Protein AF-X0PTW2-F1 (afdb_monomer)

pLDDT: mean 81.56, std 19.1, range [24.81, 98.44]

Radius of gyration: 23.27 Å; Cα contacts (8 Å, |Δi|>4): 381; chains: 1; bounding box: 58×49×67 Å

Mean predicted aligned error: 11.64 Å

Organism: NCBI:txid1219028

Foldseek 3Di:
DQWDWDADPQAIAIDDDAPCRVLLRVLLVVCSVVVNDNVLSVLLNVLVSLVRVLCVVVVHDPQPDALVNLVVSLPVLAEDDDDDPPDDDDPDDDDRDHLVSSQSSLVSLQSSQVVCCVVVVYVDRRRDQADDPDDPDDPPPDPCVVPDPNDPCPTDGPGDHDPDQQDAADPLLVVLLLVLDDALLLNLLLQCCQFQLDANVFLLQFFPVQADLPQQWGWTQDPPRDIAITRGDVSSVVSLVCCVPPQQDPPAPDRTSHADRDDPRGSHTQDPVNNVVSSVVSCVVRVSVVDDSNSSSSNNLVVCVVVVPDPVVSCRSNVPPDDPPND

Solvent-accessible surface area (backbone atoms only — not comparable to full-atom values): 19246 Å² total; per-residue (Å²): 112,80,72,46,77,46,82,50,100,89,48,58,39,58,49,56,81,51,89,50,34,65,63,53,35,51,49,42,50,50,43,48,75,68,69,47,52,71,71,54,50,50,53,39,51,56,36,49,50,56,50,50,55,52,28,60,78,65,76,48,50,76,80,71,54,39,51,64,55,50,51,53,53,55,57,73,48,30,72,48,73,80,72,60,94,89,61,81,84,82,84,88,69,85,81,40,37,47,38,67,58,52,42,50,34,52,53,45,50,39,53,48,34,48,48,34,32,76,72,66,74,32,93,64,62,43,62,75,79,35,72,68,92,67,71,100,63,83,84,81,67,56,99,63,65,85,78,54,86,70,75,81,78,76,70,52,63,84,46,86,62,84,84,72,79,87,73,62,70,57,65,69,46,49,51,40,30,55,69,58,48,89,46,36,56,57,45,22,57,49,35,39,14,36,58,35,32,35,48,68,66,44,56,38,65,30,34,54,92,33,55,40,77,91,78,38,31,36,54,43,66,43,87,88,75,43,71,44,72,30,64,39,54,66,69,32,55,53,26,40,51,48,15,62,72,75,60,53,74,81,93,64,85,57,59,43,57,48,48,32,81,68,71,98,57,50,64,38,64,41,43,73,68,55,54,51,48,51,48,49,54,35,21,68,74,41,67,22,78,75,66,40,59,72,44,33,20,45,23,30,57,46,53,43,49,76,70,64,51,54,68,68,60,52,33,56,56,58,63,59,93,64,89,81,83,84,123

Secondary structure (DSSP, 8-state):
---EEEEETTEEEEESS-TTHHHHHHHHHHHHHTT--HHHHHHHHHHHHHHHHHHHHTT--TTT--HHHHHHHHHHT-B-PPPPTTPPPPP-S--PBPHHHHHHHHHHHHHHHHHHHHTTS-SS--S--------S------TTTTSS---------SSPPP----PPPPHHHHHHHHHT--SHHHHHHHHHHHHS---HHHHHH-BGGGEETTTTEEEEE-TTS-EEEEE--HHHHHHHHHHHHHTSPTT----BSSB--SSTTTTSBPPHHHHHHHHHHHHHHH--TT--HHHHHHHHHHHHHHTT--HHHHHHHHT-SSSTT--

InterPro domains:
  IPR002104 Integrase, catalytic domain [PF00589] (169-326)
  IPR002104 Integrase, catalytic domain [PS51898] (164-327)
  IPR004107 Integrase, SAM-like, N-terminal [PF02899] (25-117)
  IPR010998 Integrase/recombinase, N-terminal [G3DSA:1.10.150.130] (22-128)
  IPR011010 DNA breaking-rejoining enzyme, catalytic core [SSF56349] (23-326)
  IPR013762 Integrase-like, catalytic domain superfamily [G3DSA:1.10.443.10] (161-327)
  IPR044068 Core-binding (CB) domain [PS51900] (18-117)
  IPR050090 Bacterial tyrosine recombinase XerC/XerD complex [PTHR30349] (34-326)

Sequence (327 aa):
MAVRVHAVDDGFVVDGEWEGCAAANAFLKHLAGRAFSAATVRAYAFDVLNLARFLIDRDLGFTAVTPVTVFEWIDWQGVRRDPRPGAAPRRGRQRAAAASTINRRVAAVRALFEYLVMTGVRADNPVPSPRRGQGLRPSARGLLGHLGPGRPRTGGRLVRQPRLLPESLDADAVDGFVSSLRTHRDRAMVWAMLLGGLRSAEVRSLRLADVDFGRRRLRVLGKGSKERVVPVDAVFFTELSAYLRLERPPGLVTPECFVVLRGPTVGAPVTEAGLRSLFRRHRELSGAGRVRPHRLRHTYGTELASAGIDLMVLRELMGHVSPETTA

Structure (mmCIF, N/CA/C/O backbone):
data_AF-X0PTW2-F1
#
_entry.id   AF-X0PTW2-F1
#
loop_
_atom_site.group_PDB
_atom_site.id
_atom_site.type_symbol
_atom_site.label_atom_id
_atom_site.label_alt_id
_atom_site.label_comp_id
_atom_site.label_asym_id
_atom_site.label_entity_id
_atom_site.label_seq_id
_atom_site.pdbx_PDB_ins_code
_atom_site.Cartn_x
_atom_site.Cartn_y
_atom_site.Cartn_z
_atom_site.occupancy
_atom_site.B_iso_or_equiv
_atom_site.auth_seq_id
_atom_site.auth_comp_id
_atom_site.auth_asym_id
_atom_site.auth_atom_id
_atom_site.pdbx_PDB_model_num
ATOM 1 N N . MET A 1 1 ? 31.551 -3.161 -10.052 1.00 52.03 1 MET A N 1
ATOM 2 C CA . MET A 1 1 ? 30.621 -2.901 -8.915 1.00 52.03 1 MET A CA 1
ATOM 3 C C . MET A 1 1 ? 29.205 -3.373 -9.247 1.00 52.03 1 MET A C 1
ATOM 5 O O . MET A 1 1 ? 28.772 -3.213 -10.375 1.00 52.03 1 MET A O 1
ATOM 9 N N . ALA A 1 2 ? 28.453 -3.955 -8.301 1.00 78.25 2 ALA A N 1
ATOM 10 C CA . ALA A 1 2 ? 27.089 -4.429 -8.586 1.00 78.25 2 ALA A CA 1
ATOM 11 C C . ALA A 1 2 ? 26.074 -3.273 -8.617 1.00 78.25 2 ALA A C 1
ATOM 13 O O . ALA A 1 2 ? 25.958 -2.554 -7.627 1.00 78.25 2 ALA A O 1
ATOM 14 N N . VAL A 1 3 ? 25.291 -3.161 -9.697 1.00 87.00 3 VAL A N 1
ATOM 15 C CA . VAL A 1 3 ? 24.241 -2.138 -9.844 1.00 87.00 3 VAL A CA 1
ATOM 16 C C . VAL A 1 3 ? 23.141 -2.290 -8.781 1.00 87.00 3 VAL A C 1
ATOM 18 O O . VAL A 1 3 ? 22.684 -3.406 -8.461 1.00 87.00 3 VAL A O 1
ATOM 21 N N . ARG A 1 4 ? 22.720 -1.160 -8.200 1.00 92.81 4 ARG A N 1
ATOM 22 C CA . ARG A 1 4 ? 21.786 -1.049 -7.066 1.00 92.81 4 ARG A CA 1
ATOM 23 C C . ARG A 1 4 ? 20.832 0.133 -7.237 1.00 92.81 4 ARG A C 1
ATOM 25 O O . ARG A 1 4 ? 21.015 0.975 -8.100 1.00 92.81 4 ARG A O 1
ATOM 32 N N . VAL A 1 5 ? 19.777 0.157 -6.423 1.00 93.62 5 VAL A N 1
ATOM 33 C CA . VAL A 1 5 ? 18.830 1.278 -6.345 1.00 93.62 5 VAL A CA 1
ATOM 34 C C . VAL A 1 5 ? 18.967 1.939 -4.985 1.00 93.62 5 VAL A C 1
ATOM 36 O O . VAL A 1 5 ? 18.910 1.246 -3.965 1.00 93.62 5 VAL A O 1
ATOM 39 N N . HIS A 1 6 ? 19.083 3.262 -4.982 1.00 91.38 6 HIS A N 1
ATOM 40 C CA . HIS A 1 6 ? 19.175 4.094 -3.786 1.00 91.38 6 HIS A CA 1
ATOM 41 C C . HIS A 1 6 ? 18.024 5.102 -3.764 1.00 91.38 6 HIS A C 1
ATOM 43 O O . HIS A 1 6 ? 17.547 5.541 -4.812 1.00 91.38 6 HIS A O 1
ATOM 49 N N . ALA A 1 7 ? 17.541 5.420 -2.564 1.00 89.38 7 ALA A N 1
ATOM 50 C CA . ALA A 1 7 ? 16.614 6.527 -2.370 1.00 89.38 7 ALA A CA 1
ATOM 51 C C . ALA A 1 7 ? 17.417 7.831 -2.285 1.00 89.38 7 ALA A C 1
ATOM 53 O O . ALA A 1 7 ? 18.468 7.853 -1.648 1.00 89.38 7 ALA A O 1
ATOM 54 N N . VAL A 1 8 ? 16.910 8.880 -2.920 1.00 88.25 8 VAL A N 1
ATOM 55 C CA . VAL A 1 8 ? 17.428 10.255 -2.868 1.00 88.25 8 VAL A CA 1
ATOM 56 C C . VAL A 1 8 ? 16.270 11.192 -2.530 1.00 88.25 8 VAL A C 1
ATOM 58 O O . VAL A 1 8 ? 15.113 10.777 -2.640 1.00 88.25 8 VAL A O 1
ATOM 61 N N . ASP A 1 9 ? 16.562 12.431 -2.138 1.00 75.12 9 ASP A N 1
ATOM 62 C CA . ASP A 1 9 ? 15.551 13.383 -1.646 1.00 75.12 9 ASP A CA 1
ATOM 63 C C . ASP A 1 9 ? 14.357 13.537 -2.609 1.00 75.12 9 ASP A C 1
ATOM 65 O O . ASP A 1 9 ? 13.204 13.499 -2.179 1.00 75.12 9 ASP A O 1
ATOM 69 N N . ASP A 1 10 ? 14.623 13.541 -3.922 1.00 71.75 10 ASP A N 1
ATOM 70 C CA . ASP A 1 10 ? 13.611 13.693 -4.979 1.00 71.75 10 ASP A CA 1
ATOM 71 C C . ASP A 1 10 ? 13.213 12.379 -5.689 1.00 71.75 10 ASP A C 1
ATOM 73 O O . ASP A 1 10 ? 12.620 12.396 -6.773 1.00 71.75 10 ASP A O 1
ATOM 77 N N . GLY A 1 11 ? 13.514 11.208 -5.111 1.00 86.00 11 GLY A N 1
ATOM 78 C CA . GLY A 1 11 ? 13.031 9.928 -5.640 1.00 86.00 11 GLY A CA 1
ATOM 79 C C . GLY A 1 11 ? 14.000 8.756 -5.517 1.00 86.00 11 GLY A C 1
ATOM 80 O O . GLY A 1 11 ? 14.431 8.383 -4.429 1.00 86.00 11 GLY A O 1
ATOM 81 N N . PHE A 1 12 ? 14.256 8.084 -6.640 1.00 91.12 12 PHE A N 1
ATOM 82 C CA . PHE A 1 12 ? 15.074 6.872 -6.694 1.00 91.12 12 PHE A CA 1
ATOM 83 C C . PHE A 1 12 ? 16.044 6.940 -7.863 1.00 91.12 12 PHE A C 1
ATOM 85 O O . PHE A 1 12 ? 15.656 7.342 -8.959 1.00 91.12 12 PHE A O 1
ATOM 92 N N . VAL A 1 13 ? 17.269 6.479 -7.630 1.00 93.12 13 VAL A N 1
ATOM 93 C CA . VAL A 1 13 ? 18.321 6.380 -8.646 1.00 93.12 13 VAL A CA 1
ATOM 94 C C . VAL A 1 13 ? 18.848 4.954 -8.732 1.00 93.12 13 VAL A C 1
ATOM 96 O O . VAL A 1 13 ? 18.911 4.240 -7.729 1.00 93.12 13 VAL A O 1
ATOM 99 N N . VAL A 1 14 ? 19.196 4.537 -9.945 1.00 93.12 14 VAL A N 1
ATOM 100 C CA . VAL A 1 14 ? 19.961 3.328 -10.244 1.00 93.12 14 VAL A CA 1
ATOM 101 C C . VAL A 1 14 ? 21.434 3.730 -10.310 1.00 93.12 14 VAL A C 1
ATOM 103 O O . VAL A 1 14 ? 21.793 4.599 -11.100 1.00 93.12 14 VAL A O 1
ATOM 106 N N . ASP A 1 15 ? 22.265 3.117 -9.473 1.00 92.19 15 ASP A N 1
ATOM 107 C CA . ASP A 1 15 ? 23.692 3.418 -9.336 1.00 92.19 15 ASP A CA 1
ATOM 108 C C . ASP A 1 15 ? 24.551 2.171 -9.598 1.00 92.19 15 ASP A C 1
ATOM 110 O O . ASP A 1 15 ? 24.135 1.049 -9.286 1.00 92.19 15 ASP A O 1
ATOM 114 N N . GLY A 1 16 ? 25.742 2.369 -10.164 1.00 86.88 16 GLY A N 1
ATOM 115 C CA . GLY A 1 16 ? 26.720 1.335 -10.508 1.00 86.88 16 GLY A CA 1
ATOM 116 C C . GLY A 1 16 ? 27.267 1.434 -11.939 1.00 86.88 16 GLY A C 1
ATOM 117 O O . GLY A 1 16 ? 26.806 2.231 -12.753 1.00 86.88 16 GLY A O 1
ATOM 118 N N . GLU A 1 17 ? 28.261 0.597 -12.244 1.00 85.38 17 GLU A N 1
ATOM 119 C CA . GLU A 1 17 ? 28.927 0.541 -13.553 1.00 85.38 17 GLU A CA 1
ATOM 120 C C . GLU A 1 17 ? 28.025 -0.137 -14.590 1.00 85.38 17 GLU A C 1
ATOM 122 O O . GLU A 1 17 ? 27.960 -1.363 -14.680 1.00 85.38 17 GLU A O 1
ATOM 127 N N . TRP A 1 18 ? 27.287 0.675 -15.343 1.00 87.19 18 TRP A N 1
ATOM 128 C CA . TRP A 1 18 ? 26.468 0.234 -16.465 1.00 87.19 18 TRP A CA 1
ATOM 129 C C . TRP A 1 18 ? 26.188 1.404 -17.410 1.00 87.19 18 TRP A C 1
ATOM 131 O O . TRP A 1 18 ? 25.743 2.465 -16.973 1.00 87.19 18 TRP A O 1
ATOM 141 N N . GLU A 1 19 ? 26.397 1.195 -18.711 1.00 87.94 19 GLU A N 1
ATOM 142 C CA . GLU A 1 19 ? 26.186 2.200 -19.767 1.00 87.94 19 GLU A CA 1
ATOM 143 C C . GLU A 1 19 ? 24.785 2.843 -19.697 1.00 87.94 19 GLU A C 1
ATOM 145 O O . GLU A 1 19 ? 24.619 4.050 -19.869 1.00 87.94 19 GLU A O 1
ATOM 150 N N . GLY A 1 20 ? 23.761 2.050 -19.361 1.00 89.81 20 GLY A N 1
ATOM 151 C CA . GLY A 1 20 ? 22.371 2.502 -19.285 1.00 89.81 20 GLY A CA 1
ATOM 152 C C . GLY A 1 20 ? 22.015 3.362 -18.065 1.00 89.81 20 GLY A C 1
ATOM 153 O O . GLY A 1 20 ? 20.888 3.861 -18.001 1.00 89.81 20 GLY A O 1
ATOM 154 N N . CYS A 1 21 ? 22.920 3.566 -17.099 1.00 92.88 21 CYS A N 1
ATOM 155 C CA . CYS A 1 21 ? 22.611 4.257 -15.839 1.00 92.88 21 CYS A CA 1
ATOM 156 C C . CYS A 1 21 ? 22.065 5.679 -16.047 1.00 92.88 21 CYS A C 1
ATOM 158 O O . CYS A 1 21 ? 21.034 6.035 -15.471 1.00 92.88 21 CYS A O 1
ATOM 160 N N . ALA A 1 22 ? 22.704 6.484 -16.901 1.00 93.62 22 ALA A N 1
ATOM 161 C CA . ALA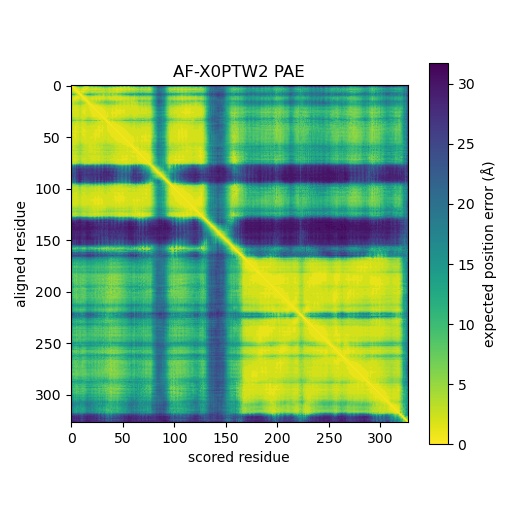 A 1 22 ? 22.280 7.865 -17.147 1.00 93.62 22 ALA A CA 1
ATOM 162 C C . ALA A 1 22 ? 20.860 7.932 -17.739 1.00 93.62 22 ALA A C 1
ATOM 164 O O . ALA A 1 22 ? 20.002 8.669 -17.246 1.00 93.62 22 ALA A O 1
ATOM 165 N N . ALA A 1 23 ? 20.580 7.103 -18.747 1.00 94.25 23 ALA A N 1
ATOM 166 C CA . ALA A 1 23 ? 19.278 7.053 -19.405 1.00 94.25 23 ALA A CA 1
ATOM 167 C C . ALA A 1 23 ? 18.175 6.501 -18.478 1.00 94.25 23 ALA A C 1
ATOM 169 O O . ALA A 1 23 ? 17.060 7.029 -18.454 1.00 94.25 23 ALA A O 1
ATOM 170 N N . ALA A 1 24 ? 18.494 5.495 -17.656 1.00 94.56 24 ALA A N 1
ATOM 171 C CA . ALA A 1 24 ? 17.591 4.969 -16.635 1.00 94.56 24 ALA A CA 1
ATOM 172 C C . ALA A 1 24 ? 17.215 6.036 -15.592 1.00 94.56 24 ALA A C 1
ATOM 174 O O . ALA A 1 24 ? 16.037 6.195 -15.267 1.00 94.56 24 ALA A O 1
ATOM 175 N N . ASN A 1 25 ? 18.188 6.803 -15.097 1.00 95.50 25 ASN A N 1
ATOM 176 C CA . ASN A 1 25 ? 17.937 7.861 -14.116 1.00 95.50 25 ASN A CA 1
ATOM 177 C C . ASN A 1 25 ? 17.175 9.048 -14.719 1.00 95.50 25 ASN A C 1
ATOM 179 O O . ASN A 1 25 ? 16.278 9.590 -14.070 1.00 95.50 25 ASN A O 1
ATOM 183 N N . ALA A 1 26 ? 17.445 9.403 -15.979 1.00 94.75 26 ALA A N 1
ATOM 184 C CA . ALA A 1 26 ? 16.667 10.410 -16.698 1.00 94.75 26 ALA A CA 1
ATOM 185 C C . ALA A 1 26 ? 15.189 9.994 -16.836 1.00 94.75 26 ALA A C 1
ATOM 187 O O . ALA A 1 26 ? 14.293 10.801 -16.587 1.00 94.75 26 ALA A O 1
ATOM 188 N N . PHE A 1 27 ? 14.924 8.716 -17.128 1.00 94.56 27 PHE A N 1
ATOM 189 C CA . PHE A 1 27 ? 13.569 8.163 -17.145 1.00 94.56 27 PHE A CA 1
ATOM 190 C C . PHE A 1 27 ? 12.879 8.237 -15.773 1.00 94.56 27 PHE A C 1
ATOM 192 O O . PHE A 1 27 ? 11.724 8.656 -15.683 1.00 94.56 27 PHE A O 1
ATOM 199 N N . LEU A 1 28 ? 13.567 7.876 -14.685 1.00 93.44 28 LEU A N 1
ATOM 200 C CA . LEU A 1 28 ? 12.992 7.957 -13.335 1.00 93.44 28 LEU A CA 1
ATOM 201 C C . LEU A 1 28 ? 12.665 9.405 -12.938 1.00 93.44 28 LEU A C 1
ATOM 203 O O . LEU A 1 28 ? 11.585 9.659 -12.397 1.00 93.44 28 LEU A O 1
ATOM 207 N N . LYS A 1 29 ? 13.537 10.359 -13.288 1.00 92.56 29 LYS A N 1
ATOM 208 C CA . LYS A 1 29 ? 13.286 11.796 -13.111 1.00 92.56 29 LYS A CA 1
ATOM 209 C C . LYS A 1 29 ? 12.097 12.272 -13.950 1.00 92.56 29 LYS A C 1
ATOM 211 O O . LYS A 1 29 ? 11.259 13.021 -13.451 1.00 92.56 29 LYS A O 1
ATOM 216 N N . HIS A 1 30 ? 11.968 11.794 -15.190 1.00 90.12 30 HIS A N 1
ATOM 217 C CA . HIS A 1 30 ? 10.815 12.083 -16.046 1.00 90.12 30 HIS A CA 1
ATOM 218 C C . HIS A 1 30 ? 9.494 11.606 -15.421 1.00 90.12 30 HIS A C 1
ATOM 220 O O . HIS A 1 30 ? 8.513 12.348 -15.417 1.00 90.12 30 HIS A O 1
ATOM 226 N N . LEU A 1 31 ? 9.457 10.400 -14.840 1.00 86.88 31 LEU A N 1
ATOM 227 C CA . LEU A 1 31 ? 8.263 9.902 -14.143 1.00 86.88 31 LEU A CA 1
ATOM 228 C C . LEU A 1 31 ? 7.889 10.776 -12.942 1.00 86.88 31 LEU A C 1
ATOM 230 O O . LEU A 1 31 ? 6.712 11.098 -12.770 1.00 86.88 31 LEU A O 1
ATOM 234 N N . ALA A 1 32 ? 8.874 11.171 -12.132 1.00 82.94 32 ALA A N 1
ATOM 235 C CA . ALA A 1 32 ? 8.651 12.068 -11.002 1.00 82.94 32 ALA A CA 1
ATOM 236 C C . ALA A 1 32 ? 8.097 13.429 -11.467 1.00 82.94 32 ALA A C 1
ATOM 238 O O . ALA A 1 32 ? 7.078 13.883 -10.949 1.00 82.94 32 ALA A O 1
ATOM 239 N N . GLY A 1 33 ? 8.678 14.018 -12.521 1.00 80.25 33 GLY A N 1
ATOM 240 C CA . GLY A 1 33 ? 8.206 15.273 -13.120 1.00 80.25 33 GLY A CA 1
ATOM 241 C C . GLY A 1 33 ? 6.791 15.198 -13.711 1.00 80.25 33 GLY A C 1
ATOM 242 O O . GLY A 1 33 ? 6.087 16.202 -13.759 1.00 80.25 33 GLY A O 1
ATOM 243 N N . ARG A 1 34 ? 6.322 14.004 -14.099 1.00 82.00 34 ARG A N 1
ATOM 244 C CA . ARG A 1 34 ? 4.935 13.761 -14.542 1.00 82.00 34 ARG A CA 1
ATOM 245 C C . ARG A 1 34 ? 3.958 13.468 -13.399 1.00 82.00 34 ARG A C 1
ATOM 247 O O . ARG A 1 34 ? 2.863 12.967 -13.654 1.00 82.00 34 ARG A O 1
ATOM 254 N N . ALA A 1 35 ? 4.348 13.751 -12.157 1.00 76.62 35 ALA A N 1
ATOM 255 C CA . ALA A 1 35 ? 3.539 13.547 -10.957 1.00 76.62 35 ALA A CA 1
ATOM 256 C C . ALA A 1 35 ? 3.078 12.089 -10.750 1.00 76.62 35 ALA A C 1
ATOM 258 O O . ALA A 1 35 ? 2.029 11.826 -10.152 1.00 76.62 35 ALA A O 1
ATOM 259 N N . PHE A 1 36 ? 3.861 11.107 -11.217 1.00 76.38 36 PHE A N 1
ATOM 260 C CA . PHE A 1 36 ? 3.655 9.724 -10.791 1.00 76.38 36 PHE A CA 1
ATOM 261 C C . PHE A 1 36 ? 3.915 9.607 -9.287 1.00 76.38 36 PHE A C 1
ATOM 263 O O . PHE A 1 36 ? 4.810 10.244 -8.737 1.00 76.38 36 PHE A O 1
ATOM 270 N N . SER A 1 37 ? 3.154 8.748 -8.603 1.00 79.56 37 SER A N 1
ATOM 271 C CA . SER A 1 37 ? 3.353 8.563 -7.165 1.00 79.56 37 SER A CA 1
ATOM 272 C C . SER A 1 37 ? 4.748 8.008 -6.861 1.00 79.56 37 SER A C 1
ATOM 274 O O .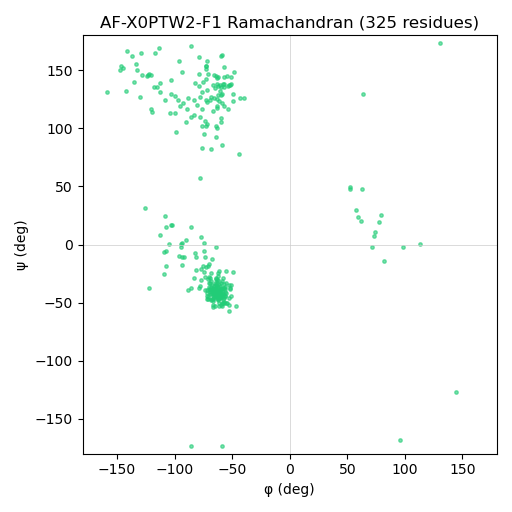 SER A 1 37 ? 5.231 7.119 -7.568 1.00 79.56 37 SER A O 1
ATOM 276 N N . ALA A 1 38 ? 5.354 8.441 -5.751 1.00 84.56 38 ALA A N 1
ATOM 277 C CA . ALA A 1 38 ? 6.666 7.960 -5.301 1.00 84.56 38 ALA A CA 1
ATOM 278 C C . ALA A 1 38 ? 6.744 6.422 -5.210 1.00 84.56 38 ALA A C 1
ATOM 280 O O . ALA A 1 38 ? 7.760 5.814 -5.540 1.00 84.56 38 ALA A O 1
ATOM 281 N N . ALA A 1 39 ? 5.641 5.761 -4.839 1.00 79.69 39 ALA A N 1
ATOM 282 C CA . ALA A 1 39 ? 5.548 4.302 -4.829 1.00 79.69 39 ALA A CA 1
ATOM 283 C C . ALA A 1 39 ? 5.643 3.677 -6.236 1.00 79.69 39 ALA A C 1
ATOM 285 O O . ALA A 1 39 ? 6.215 2.596 -6.388 1.00 79.69 39 ALA A O 1
ATOM 286 N N . THR A 1 40 ? 5.097 4.343 -7.257 1.00 82.31 40 THR A N 1
ATOM 287 C CA . THR A 1 40 ? 5.196 3.903 -8.656 1.00 82.31 40 THR A CA 1
ATOM 288 C C . THR A 1 40 ? 6.613 4.096 -9.181 1.00 82.31 40 THR A C 1
ATOM 290 O O . THR A 1 40 ? 7.177 3.148 -9.721 1.00 82.31 40 THR A O 1
ATOM 293 N N . VAL A 1 41 ? 7.219 5.266 -8.937 1.00 87.69 41 VAL A N 1
ATOM 294 C CA . VAL A 1 41 ? 8.617 5.555 -9.309 1.00 87.69 41 VAL A CA 1
ATOM 295 C C . VAL A 1 41 ? 9.562 4.538 -8.670 1.00 87.69 41 VAL A C 1
ATOM 297 O O . VAL A 1 41 ? 10.374 3.928 -9.361 1.00 87.69 41 VAL A O 1
ATOM 300 N N . ARG A 1 42 ? 9.379 4.245 -7.375 1.00 90.69 42 ARG A N 1
ATOM 301 C CA . ARG A 1 42 ? 10.120 3.189 -6.675 1.00 90.69 42 ARG A CA 1
ATOM 302 C C . ARG A 1 42 ? 9.987 1.837 -7.368 1.00 90.69 42 ARG A C 1
ATOM 304 O O . ARG A 1 42 ? 10.983 1.155 -7.583 1.00 90.69 42 ARG A O 1
ATOM 311 N N . ALA A 1 43 ? 8.759 1.412 -7.673 1.00 87.50 43 ALA A N 1
ATOM 312 C CA . ALA A 1 43 ? 8.526 0.122 -8.314 1.00 87.50 43 ALA A CA 1
ATOM 313 C C . ALA A 1 43 ? 9.231 0.039 -9.676 1.00 87.50 43 ALA A C 1
ATOM 315 O O . ALA A 1 43 ? 9.872 -0.971 -9.959 1.00 87.50 43 ALA A O 1
ATOM 316 N N . TYR A 1 44 ? 9.169 1.116 -10.462 1.00 92.38 44 TYR A N 1
ATOM 317 C CA . TYR A 1 44 ? 9.831 1.208 -11.760 1.00 92.38 44 TYR A CA 1
ATOM 318 C C . TYR A 1 44 ? 11.353 1.177 -11.613 1.00 92.38 44 TYR A C 1
ATOM 320 O O . TYR A 1 44 ? 11.990 0.426 -12.339 1.00 92.38 44 TYR A O 1
ATOM 328 N N . ALA A 1 45 ? 11.940 1.868 -10.631 1.00 94.00 45 ALA A N 1
ATOM 329 C CA . ALA A 1 45 ? 13.382 1.817 -10.372 1.00 94.00 45 ALA A CA 1
ATOM 330 C C . ALA A 1 45 ? 13.881 0.381 -10.126 1.00 94.00 45 ALA A C 1
ATOM 332 O O . ALA A 1 45 ? 14.872 -0.050 -10.712 1.00 94.00 45 ALA A O 1
ATOM 333 N N . PHE A 1 46 ? 13.159 -0.408 -9.321 1.00 94.25 46 PHE A N 1
ATOM 334 C CA . PHE A 1 46 ? 13.503 -1.818 -9.090 1.00 94.25 46 PHE A CA 1
ATOM 335 C C . PHE A 1 46 ? 13.236 -2.725 -10.302 1.00 94.25 46 PHE A C 1
ATOM 337 O O . PHE A 1 46 ? 13.919 -3.740 -10.463 1.00 94.25 46 PHE A O 1
ATOM 344 N N . ASP A 1 47 ? 12.253 -2.396 -11.138 1.00 93.94 47 ASP A N 1
ATOM 345 C CA . ASP A 1 47 ? 11.974 -3.137 -12.369 1.00 93.94 47 ASP A CA 1
ATOM 346 C C . ASP A 1 47 ? 13.044 -2.848 -13.441 1.00 93.94 47 ASP A C 1
ATOM 348 O O . ASP A 1 47 ? 13.530 -3.783 -14.077 1.00 93.94 47 ASP A O 1
ATOM 352 N N . VAL A 1 48 ? 13.502 -1.596 -13.553 1.00 94.56 48 VAL A N 1
ATOM 353 C CA . VAL A 1 48 ? 14.641 -1.190 -14.393 1.00 94.56 48 VAL A CA 1
ATOM 354 C C . VAL A 1 48 ? 15.938 -1.819 -13.894 1.00 94.56 48 VAL A C 1
ATOM 356 O O . VAL A 1 48 ? 16.677 -2.376 -14.695 1.00 94.56 48 VAL A O 1
ATOM 359 N N . LEU A 1 49 ? 16.182 -1.845 -12.581 1.00 94.44 49 LEU A N 1
ATOM 360 C CA . LEU A 1 49 ? 17.325 -2.555 -11.998 1.00 94.44 49 LEU A CA 1
ATOM 361 C C . LEU A 1 49 ? 17.338 -4.047 -12.372 1.00 94.44 49 LEU A C 1
ATOM 363 O O . LEU A 1 49 ? 18.401 -4.632 -12.580 1.00 94.44 49 LEU A O 1
ATOM 367 N N . ASN A 1 50 ? 16.167 -4.689 -12.430 1.00 94.00 50 ASN A N 1
ATOM 368 C CA . ASN A 1 50 ? 16.080 -6.093 -12.825 1.00 94.00 50 ASN A CA 1
ATOM 369 C C . ASN A 1 50 ? 16.479 -6.306 -14.290 1.00 94.00 50 ASN A C 1
ATOM 371 O O . ASN A 1 50 ? 17.153 -7.292 -14.573 1.00 94.00 50 ASN A O 1
ATOM 375 N N . LEU A 1 51 ? 16.092 -5.393 -15.185 1.00 94.38 51 LEU A N 1
ATOM 376 C CA . LEU A 1 51 ? 16.552 -5.395 -16.573 1.00 94.38 51 LEU A CA 1
ATOM 377 C C . LEU A 1 51 ? 18.053 -5.093 -16.663 1.00 94.38 51 LEU A C 1
ATOM 379 O O . LEU A 1 51 ? 18.767 -5.827 -17.331 1.00 94.38 51 LEU A O 1
ATOM 383 N N . ALA A 1 52 ? 18.538 -4.068 -15.957 1.00 93.50 52 ALA A N 1
ATOM 384 C CA . ALA A 1 52 ? 19.944 -3.666 -15.951 1.00 93.50 52 ALA A CA 1
ATOM 385 C C . ALA A 1 52 ? 20.865 -4.845 -15.623 1.00 93.50 52 ALA A C 1
ATOM 387 O O . ALA A 1 52 ? 21.819 -5.110 -16.340 1.00 93.50 52 ALA A O 1
ATOM 388 N N . ARG A 1 53 ? 20.526 -5.622 -14.588 1.00 91.50 53 ARG A N 1
ATOM 389 C CA . ARG A 1 53 ? 21.289 -6.820 -14.202 1.00 91.50 53 ARG A CA 1
ATOM 390 C C . ARG A 1 53 ? 21.343 -7.880 -15.294 1.00 91.50 53 ARG A C 1
ATOM 392 O O . ARG A 1 53 ? 22.382 -8.500 -15.457 1.00 91.50 53 ARG A O 1
ATOM 399 N N . PHE A 1 54 ? 20.244 -8.085 -16.014 1.00 91.69 54 PHE A N 1
ATOM 400 C CA . PHE A 1 54 ? 20.224 -9.003 -17.148 1.00 91.69 54 PHE A CA 1
ATOM 401 C C . PHE A 1 54 ? 21.076 -8.479 -18.307 1.00 91.69 54 PHE A C 1
ATOM 403 O O . PHE A 1 54 ? 21.820 -9.242 -18.904 1.00 91.69 54 PHE A O 1
ATOM 410 N N . LEU A 1 55 ? 20.999 -7.184 -18.610 1.00 92.69 55 LEU A N 1
ATOM 411 C CA . LEU A 1 55 ? 21.777 -6.591 -19.694 1.00 92.69 55 LEU A CA 1
ATOM 412 C C . LEU A 1 55 ? 23.282 -6.600 -19.398 1.00 92.69 55 LEU A C 1
ATOM 414 O O . LEU A 1 55 ? 24.058 -6.914 -20.287 1.00 92.69 55 LEU A O 1
ATOM 418 N N . ILE A 1 56 ? 23.685 -6.361 -18.148 1.00 90.00 56 ILE A N 1
ATOM 419 C CA . ILE A 1 56 ? 25.084 -6.474 -17.704 1.00 90.00 56 ILE A CA 1
ATOM 420 C C . ILE A 1 56 ? 25.588 -7.917 -17.821 1.00 90.00 56 ILE A C 1
ATOM 422 O O . ILE A 1 56 ? 26.687 -8.137 -18.309 1.00 90.00 56 ILE A O 1
ATOM 426 N N . ASP A 1 57 ? 24.778 -8.904 -17.423 1.00 86.88 57 ASP A N 1
ATOM 427 C CA . ASP A 1 57 ? 25.101 -10.337 -17.559 1.00 86.88 57 ASP A CA 1
ATOM 428 C C . ASP A 1 57 ? 25.295 -10.764 -19.027 1.00 86.88 57 ASP A C 1
ATOM 430 O O . ASP A 1 57 ? 25.960 -11.757 -19.312 1.00 86.88 57 ASP A O 1
ATOM 434 N N . ARG A 1 58 ? 24.717 -10.008 -19.968 1.00 87.88 58 ARG A N 1
ATOM 435 C CA . ARG A 1 58 ? 24.808 -10.243 -21.416 1.00 87.88 58 ARG A CA 1
ATOM 436 C C . ARG A 1 58 ? 25.746 -9.287 -22.148 1.00 87.88 58 ARG A C 1
ATOM 438 O O . ARG A 1 58 ? 25.857 -9.420 -23.361 1.00 87.88 58 ARG A O 1
ATOM 445 N N . ASP A 1 59 ? 26.386 -8.363 -21.433 1.00 89.25 59 ASP A N 1
ATOM 446 C CA . ASP A 1 59 ? 27.208 -7.286 -21.995 1.00 89.25 59 ASP A CA 1
ATOM 447 C C . ASP A 1 59 ? 26.474 -6.460 -23.075 1.00 89.25 59 ASP A C 1
ATOM 449 O O . ASP A 1 59 ? 26.951 -6.247 -24.186 1.00 89.25 59 ASP A O 1
ATOM 453 N N . LEU A 1 60 ? 25.239 -6.042 -22.767 1.00 91.56 60 LEU A N 1
ATOM 454 C CA . LEU A 1 60 ? 24.368 -5.303 -23.685 1.00 91.56 60 LEU A CA 1
ATOM 455 C C . LEU A 1 60 ? 24.020 -3.898 -23.171 1.00 91.56 60 LEU A C 1
ATOM 457 O O . LEU A 1 60 ? 23.594 -3.707 -22.028 1.00 91.56 60 LEU A O 1
ATOM 461 N N . GLY A 1 61 ? 24.088 -2.919 -24.072 1.00 91.75 61 GLY A N 1
ATOM 462 C CA . GLY A 1 61 ? 23.509 -1.584 -23.901 1.00 91.75 61 GLY A CA 1
ATOM 463 C C . GLY A 1 61 ? 22.032 -1.520 -24.318 1.00 91.75 61 GLY A C 1
ATOM 464 O O . GLY A 1 61 ? 21.486 -2.442 -24.929 1.00 91.75 61 GLY A O 1
ATOM 465 N N . PHE A 1 62 ? 21.354 -0.403 -24.032 1.00 93.81 62 PHE A N 1
ATOM 466 C CA . PHE A 1 62 ? 19.942 -0.225 -24.415 1.00 93.81 62 PHE A CA 1
ATOM 467 C C . PHE A 1 62 ? 19.706 -0.206 -25.929 1.00 93.81 62 PHE A C 1
ATOM 469 O O . PHE A 1 62 ? 18.623 -0.584 -26.379 1.00 93.81 62 PHE A O 1
ATOM 476 N N . THR A 1 63 ? 20.684 0.230 -26.717 1.00 90.88 63 THR A N 1
ATOM 477 C CA . THR A 1 63 ? 20.615 0.282 -28.186 1.00 90.88 63 THR A CA 1
ATOM 478 C C . THR A 1 63 ? 20.629 -1.116 -28.806 1.00 90.88 63 THR A C 1
ATOM 480 O O . THR A 1 63 ? 19.926 -1.353 -29.784 1.00 90.88 63 THR A O 1
ATOM 483 N N . ALA A 1 64 ? 21.329 -2.067 -28.182 1.00 92.00 64 ALA A N 1
ATOM 484 C CA . ALA A 1 64 ? 21.450 -3.447 -28.649 1.00 92.00 64 ALA A CA 1
ATOM 485 C C . ALA A 1 64 ? 20.250 -4.343 -28.282 1.00 92.00 64 ALA A C 1
ATOM 487 O O . ALA A 1 64 ? 20.133 -5.462 -28.780 1.00 92.00 64 ALA A O 1
ATOM 488 N N . VAL A 1 65 ? 19.334 -3.882 -27.421 1.00 94.50 65 VAL A N 1
ATOM 489 C CA . VAL A 1 65 ? 18.176 -4.692 -27.007 1.00 94.50 65 VAL A CA 1
ATOM 490 C C . VAL A 1 65 ? 17.250 -4.948 -28.193 1.00 94.50 65 VAL A C 1
ATOM 492 O O . VAL A 1 65 ? 16.775 -4.016 -28.831 1.00 94.50 65 VAL A O 1
ATOM 495 N N . THR A 1 66 ? 16.926 -6.205 -28.468 1.00 93.81 66 THR A N 1
ATOM 496 C CA . THR A 1 66 ? 15.958 -6.587 -29.508 1.00 93.81 66 THR A CA 1
ATOM 497 C C . THR A 1 66 ? 14.712 -7.221 -28.880 1.00 93.81 66 THR A C 1
ATOM 499 O O . THR A 1 66 ? 14.725 -7.569 -27.695 1.00 93.81 66 THR A O 1
ATOM 502 N N . PRO A 1 67 ? 13.624 -7.437 -29.644 1.00 90.62 67 PRO A N 1
ATOM 503 C CA . PRO A 1 67 ? 12.507 -8.257 -29.178 1.00 90.62 67 PRO A CA 1
ATOM 504 C C . PRO A 1 67 ? 12.926 -9.638 -28.650 1.00 90.62 67 PRO A C 1
ATOM 506 O O . PRO A 1 67 ? 12.346 -10.113 -27.676 1.00 90.62 67 PRO A O 1
ATOM 509 N N . VAL A 1 68 ? 13.951 -10.259 -29.247 1.00 89.38 68 VAL A N 1
ATOM 510 C CA . VAL A 1 68 ? 14.491 -11.556 -28.806 1.00 89.38 68 VAL A CA 1
ATOM 511 C C . VAL A 1 68 ? 15.137 -11.424 -27.428 1.00 89.38 68 VAL A C 1
ATOM 513 O O . VAL A 1 68 ? 14.783 -12.168 -26.519 1.00 89.38 68 VAL A O 1
ATOM 516 N N . THR A 1 69 ? 15.961 -10.394 -27.226 1.00 92.12 69 THR A N 1
ATOM 517 C CA . THR A 1 69 ? 16.569 -10.063 -25.927 1.00 92.12 69 THR A CA 1
ATOM 518 C C . THR A 1 69 ? 15.516 -9.867 -24.827 1.00 92.12 69 THR A C 1
ATOM 520 O O . THR A 1 69 ? 15.713 -10.272 -23.683 1.00 92.12 69 THR A O 1
ATOM 523 N N . VAL A 1 70 ? 14.359 -9.275 -25.154 1.00 91.12 70 VAL A N 1
ATOM 524 C CA . VAL A 1 70 ? 13.247 -9.112 -24.199 1.00 91.12 70 VAL A CA 1
ATOM 525 C C . VAL A 1 70 ? 12.637 -10.463 -23.806 1.00 91.12 70 VAL A C 1
ATOM 527 O O . VAL A 1 70 ? 12.280 -10.645 -22.640 1.00 91.12 70 VAL A O 1
ATOM 530 N N . PHE A 1 71 ? 12.516 -11.414 -24.736 1.00 89.19 71 PHE A N 1
ATOM 531 C CA . PHE A 1 71 ? 12.046 -12.768 -24.421 1.00 89.19 71 PHE A CA 1
ATOM 532 C C . PHE A 1 71 ? 13.065 -13.546 -23.583 1.00 89.19 71 PHE A C 1
ATOM 534 O O . PHE A 1 71 ? 12.686 -14.128 -22.569 1.00 89.19 71 PHE A O 1
ATOM 541 N N . GLU A 1 72 ? 14.352 -13.456 -23.913 1.00 88.81 72 GLU A N 1
ATOM 542 C CA . GLU A 1 72 ? 15.429 -14.039 -23.104 1.00 88.81 72 GLU A CA 1
ATOM 543 C C . GLU A 1 72 ? 15.437 -13.480 -21.677 1.00 88.81 72 GLU A C 1
ATOM 545 O O . GLU A 1 72 ? 15.599 -14.228 -20.715 1.00 88.81 72 GLU A O 1
ATOM 550 N N . TRP A 1 73 ? 15.192 -12.176 -21.513 1.00 91.88 73 TRP A N 1
ATOM 551 C CA . TRP A 1 73 ? 15.043 -11.551 -20.199 1.00 91.88 73 TRP A CA 1
ATOM 552 C C . TRP A 1 73 ? 13.817 -12.066 -19.432 1.00 91.88 73 TRP A C 1
ATOM 554 O O . TRP A 1 73 ? 13.859 -12.218 -18.207 1.00 91.88 73 TRP A O 1
ATOM 564 N N . ILE A 1 74 ? 12.699 -12.321 -20.116 1.00 88.06 74 ILE A N 1
ATOM 565 C CA . ILE A 1 74 ? 11.508 -12.927 -19.504 1.00 88.06 74 ILE A CA 1
ATOM 566 C C . ILE A 1 74 ? 11.833 -14.338 -18.999 1.00 88.06 74 ILE A C 1
ATOM 568 O O . ILE A 1 74 ? 11.482 -14.669 -17.863 1.00 88.06 74 ILE A O 1
ATOM 572 N N . ASP A 1 75 ? 12.542 -15.130 -19.800 1.00 84.94 75 ASP A N 1
ATOM 573 C CA . ASP A 1 75 ? 12.922 -16.500 -19.456 1.00 84.94 75 ASP A CA 1
ATOM 574 C C . ASP A 1 75 ? 13.978 -16.547 -18.344 1.00 84.94 75 ASP A C 1
ATOM 576 O O . ASP A 1 75 ? 13.861 -17.347 -17.412 1.00 84.94 75 ASP A O 1
ATOM 580 N N . TRP A 1 76 ? 14.940 -15.620 -18.362 1.00 85.69 76 TRP A N 1
ATOM 581 C CA . TRP A 1 76 ? 15.974 -15.459 -17.333 1.00 85.69 76 TRP A CA 1
ATOM 582 C C . TRP A 1 76 ? 15.392 -15.194 -15.938 1.00 85.69 76 TRP A C 1
ATOM 584 O O . TRP A 1 76 ? 15.942 -15.633 -14.930 1.00 85.69 76 TRP A O 1
ATOM 594 N N . GLN A 1 77 ? 14.234 -14.532 -15.849 1.00 85.56 77 GLN A N 1
ATOM 595 C CA . GLN A 1 77 ? 13.548 -14.310 -14.569 1.00 85.56 77 GLN A CA 1
ATOM 596 C C . GLN A 1 77 ? 12.936 -15.590 -13.974 1.00 85.56 77 GLN A C 1
ATOM 598 O O . GLN A 1 77 ? 12.615 -15.606 -12.779 1.00 85.56 77 GLN A O 1
ATOM 603 N N . GLY A 1 78 ? 12.749 -16.630 -14.798 1.00 67.44 78 GLY A N 1
ATOM 604 C CA . GLY A 1 78 ? 12.052 -17.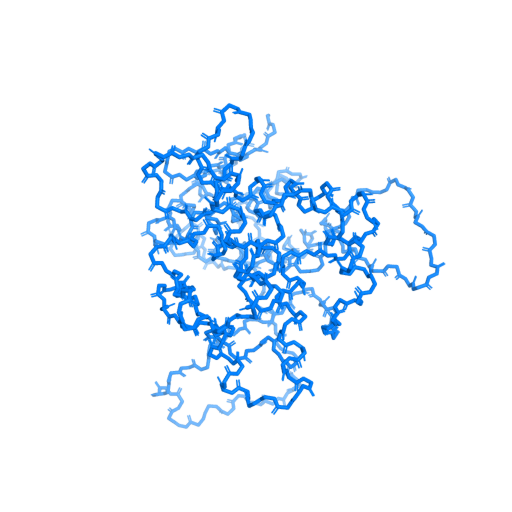871 -14.481 1.00 67.44 78 GLY A CA 1
ATOM 605 C C . GLY A 1 78 ? 10.570 -17.648 -14.163 1.00 67.44 78 GLY A C 1
ATOM 606 O O . GLY A 1 78 ? 10.216 -16.851 -13.298 1.00 67.44 78 GLY A O 1
ATOM 607 N N . VAL A 1 79 ? 9.658 -18.395 -14.788 1.00 53.19 79 VAL A N 1
ATOM 608 C CA . VAL A 1 79 ? 8.240 -18.381 -14.382 1.00 53.19 79 VAL A CA 1
ATOM 609 C C . VAL A 1 79 ? 8.012 -19.441 -13.308 1.00 53.19 79 VAL A C 1
ATOM 611 O O . VAL A 1 79 ? 8.135 -20.640 -13.566 1.00 53.19 79 VAL A O 1
ATOM 614 N N . ARG A 1 80 ? 7.627 -19.030 -12.094 1.00 52.03 80 ARG A N 1
ATOM 615 C CA . ARG A 1 80 ? 7.157 -19.980 -11.076 1.00 52.03 80 ARG A CA 1
ATOM 616 C C . ARG A 1 80 ? 5.835 -20.585 -11.554 1.00 52.03 80 ARG A C 1
ATOM 618 O O . ARG A 1 80 ? 4.843 -19.870 -11.663 1.00 52.03 80 ARG A O 1
ATOM 625 N N . ARG A 1 81 ? 5.811 -21.894 -11.825 1.00 47.81 81 ARG A N 1
ATOM 626 C CA . ARG A 1 81 ? 4.562 -22.663 -11.939 1.00 47.81 81 ARG A CA 1
ATOM 627 C C . ARG A 1 81 ? 4.041 -22.915 -10.524 1.00 47.81 81 ARG A C 1
ATOM 629 O O . ARG A 1 81 ? 4.825 -23.323 -9.663 1.00 47.81 81 ARG A O 1
ATOM 636 N N . ASP A 1 82 ? 2.763 -22.641 -10.270 1.00 45.56 82 ASP A N 1
ATOM 637 C CA . ASP A 1 82 ? 2.158 -23.035 -8.997 1.00 45.56 82 ASP A CA 1
ATOM 638 C C . ASP A 1 82 ? 2.260 -24.565 -8.854 1.00 45.56 82 ASP A C 1
ATOM 640 O O . ASP A 1 82 ? 2.042 -25.283 -9.838 1.00 45.56 82 ASP A O 1
ATOM 644 N N . PRO A 1 83 ? 2.651 -25.088 -7.675 1.00 42.50 83 PRO A N 1
ATOM 645 C CA . PRO A 1 83 ? 2.604 -26.521 -7.428 1.00 42.50 83 PRO A CA 1
ATOM 646 C C . PRO A 1 83 ? 1.176 -27.024 -7.643 1.00 42.50 83 PRO A C 1
ATOM 648 O O . PRO A 1 83 ? 0.220 -26.382 -7.205 1.00 42.50 83 PRO A O 1
ATOM 651 N N . ARG A 1 84 ? 1.025 -28.186 -8.287 1.00 41.03 84 ARG A N 1
ATOM 652 C CA . ARG A 1 84 ? -0.246 -28.918 -8.241 1.00 41.03 84 ARG A CA 1
ATOM 653 C C . ARG A 1 84 ? -0.582 -29.202 -6.765 1.00 41.03 84 ARG A C 1
ATOM 655 O O . ARG A 1 84 ? 0.358 -29.456 -6.001 1.00 41.03 84 ARG A O 1
ATOM 662 N N . PRO A 1 85 ? -1.863 -29.179 -6.355 1.00 35.06 85 PRO A N 1
ATOM 663 C CA . PRO A 1 85 ? -2.250 -29.623 -5.018 1.00 35.06 85 PRO A CA 1
ATOM 664 C C . PRO A 1 85 ? -1.623 -30.999 -4.731 1.00 35.06 85 PRO A C 1
ATOM 666 O O . PRO A 1 85 ? -1.777 -31.913 -5.536 1.00 35.06 85 PRO A O 1
ATOM 669 N N . GLY A 1 86 ? -0.843 -31.116 -3.648 1.00 49.94 86 GLY A N 1
ATOM 670 C CA . GLY A 1 86 ? -0.176 -32.363 -3.235 1.00 49.94 86 GLY A CA 1
ATOM 671 C C . GLY A 1 86 ? 1.307 -32.534 -3.613 1.00 49.94 86 GLY A C 1
ATOM 672 O O . GLY A 1 86 ? 1.912 -33.525 -3.217 1.00 49.94 86 GLY A O 1
ATOM 673 N N . ALA A 1 87 ? 1.941 -31.601 -4.334 1.00 41.62 87 ALA A N 1
ATOM 674 C CA . ALA A 1 87 ? 3.364 -31.731 -4.680 1.00 41.62 87 ALA A CA 1
ATOM 675 C C . ALA A 1 87 ? 4.307 -31.144 -3.606 1.00 41.62 87 ALA A C 1
ATOM 677 O O . ALA A 1 87 ? 4.220 -29.963 -3.264 1.00 41.62 87 ALA A O 1
ATOM 678 N N . ALA A 1 88 ? 5.262 -31.950 -3.125 1.00 41.12 88 ALA A N 1
ATOM 679 C CA . ALA A 1 88 ? 6.280 -31.524 -2.164 1.00 41.12 88 ALA A CA 1
ATOM 680 C C . ALA A 1 88 ? 7.215 -30.427 -2.735 1.00 41.12 88 ALA A C 1
ATOM 682 O O . ALA A 1 88 ? 7.585 -30.465 -3.916 1.00 41.12 88 ALA A O 1
ATOM 683 N N . PRO A 1 89 ? 7.642 -29.442 -1.921 1.00 46.94 89 PRO A N 1
ATOM 684 C CA . PRO A 1 89 ? 8.512 -28.364 -2.379 1.00 46.94 89 PRO A CA 1
ATOM 685 C C . PRO A 1 89 ? 9.941 -28.863 -2.646 1.00 46.94 89 PRO A C 1
ATOM 687 O O . PRO A 1 89 ? 10.626 -29.348 -1.750 1.00 46.94 89 PRO A O 1
ATOM 690 N N . ARG A 1 90 ? 10.439 -28.670 -3.874 1.00 44.75 90 ARG A N 1
ATOM 691 C CA . ARG A 1 90 ? 11.856 -28.887 -4.216 1.00 44.75 90 ARG A CA 1
ATOM 692 C C . ARG A 1 90 ? 12.707 -27.718 -3.692 1.00 44.75 90 ARG A C 1
ATOM 694 O O . ARG A 1 90 ? 12.518 -26.578 -4.119 1.00 44.75 90 ARG A O 1
ATOM 701 N N . ARG A 1 91 ? 13.630 -27.987 -2.758 1.00 33.47 91 ARG A N 1
ATOM 702 C CA . ARG A 1 91 ? 14.626 -27.017 -2.252 1.00 33.47 91 ARG A CA 1
ATOM 703 C C . ARG A 1 91 ? 15.709 -26.749 -3.311 1.00 33.47 91 ARG A C 1
ATOM 705 O O . ARG A 1 91 ? 16.140 -27.674 -3.985 1.00 33.47 91 ARG A O 1
ATOM 712 N N . GLY A 1 92 ? 16.176 -25.499 -3.411 1.00 41.41 92 GLY A N 1
ATOM 713 C CA . GLY A 1 92 ? 17.517 -25.195 -3.945 1.00 41.41 92 GLY A CA 1
ATOM 714 C C . GLY A 1 92 ? 17.651 -24.450 -5.282 1.00 41.41 92 GLY A C 1
ATOM 715 O O . GLY A 1 92 ? 18.777 -24.183 -5.677 1.00 41.41 92 GLY A O 1
ATOM 716 N N . ARG A 1 93 ? 16.579 -24.052 -5.981 1.00 44.38 93 ARG A N 1
ATOM 717 C CA . ARG A 1 93 ? 16.695 -23.233 -7.213 1.00 44.38 93 ARG A CA 1
ATOM 718 C C . ARG A 1 93 ? 16.342 -21.766 -6.961 1.00 44.38 93 ARG A C 1
ATOM 720 O O . ARG A 1 93 ? 15.402 -21.488 -6.212 1.00 44.38 93 ARG A O 1
ATOM 727 N N . GLN A 1 94 ? 17.086 -20.848 -7.595 1.00 48.31 94 GLN A N 1
ATOM 728 C CA . GLN A 1 94 ? 16.791 -19.408 -7.643 1.00 48.31 94 GLN A CA 1
ATOM 729 C C . GLN A 1 94 ? 15.278 -19.196 -7.810 1.00 48.31 94 GLN A C 1
ATOM 731 O O . GLN A 1 94 ? 14.642 -19.804 -8.674 1.00 48.31 94 GLN A O 1
ATOM 736 N N . ARG A 1 95 ? 14.674 -18.408 -6.913 1.00 55.94 95 ARG A N 1
ATOM 737 C CA . ARG A 1 95 ? 13.217 -18.226 -6.859 1.00 55.94 95 ARG A CA 1
ATOM 738 C C . ARG A 1 95 ? 12.725 -17.561 -8.147 1.00 55.94 95 ARG A C 1
ATOM 740 O O . ARG A 1 95 ? 12.812 -16.345 -8.277 1.00 55.94 95 ARG A O 1
ATOM 747 N N . ALA A 1 96 ? 12.155 -18.365 -9.040 1.00 69.56 96 ALA A N 1
ATOM 748 C CA . ALA A 1 96 ? 11.433 -17.915 -10.223 1.00 69.56 96 ALA A CA 1
ATOM 749 C C . ALA A 1 96 ? 10.360 -16.866 -9.857 1.00 69.56 96 ALA A C 1
ATOM 751 O O . ALA A 1 96 ? 9.660 -16.997 -8.841 1.00 69.56 96 ALA A O 1
ATOM 752 N N . ALA A 1 97 ? 10.234 -15.817 -10.669 1.00 78.12 97 ALA A N 1
ATOM 753 C CA . ALA A 1 97 ? 9.255 -14.757 -10.471 1.00 78.12 97 ALA A CA 1
ATOM 754 C C . ALA A 1 97 ? 7.824 -15.230 -10.797 1.00 78.12 97 ALA A C 1
ATOM 756 O O . ALA A 1 97 ? 7.587 -16.101 -11.636 1.00 78.12 97 ALA A O 1
ATOM 757 N N . ALA A 1 98 ? 6.830 -14.641 -10.128 1.00 78.88 98 ALA A N 1
ATOM 758 C CA . ALA A 1 98 ? 5.431 -14.866 -10.483 1.00 78.88 98 ALA A CA 1
ATOM 759 C C . ALA A 1 98 ? 5.107 -14.184 -11.822 1.00 78.88 98 ALA A C 1
ATOM 761 O O . ALA A 1 98 ? 5.591 -13.084 -12.097 1.00 78.88 98 ALA A O 1
ATOM 762 N N . ALA A 1 99 ? 4.209 -14.773 -12.617 1.00 78.19 99 ALA A N 1
ATOM 763 C CA . ALA A 1 99 ? 3.792 -14.211 -13.904 1.00 78.19 99 ALA A CA 1
ATOM 764 C C . ALA A 1 99 ? 3.255 -12.767 -13.791 1.00 78.19 99 ALA A C 1
ATOM 766 O O . ALA A 1 99 ? 3.457 -11.951 -14.691 1.00 78.19 99 ALA A O 1
ATOM 767 N N . SER A 1 100 ? 2.600 -12.414 -12.679 1.00 76.56 100 SER A N 1
ATOM 768 C CA . SER A 1 100 ? 2.149 -11.043 -12.398 1.00 76.56 100 SER A CA 1
ATOM 769 C C . SER A 1 100 ? 3.298 -10.059 -12.184 1.00 76.56 100 SER A C 1
ATOM 771 O O . SER A 1 100 ? 3.237 -8.934 -12.678 1.00 76.56 100 SER A O 1
ATOM 773 N N . THR A 1 101 ? 4.369 -10.490 -11.518 1.00 82.44 101 THR A N 1
ATOM 774 C CA . THR A 1 101 ? 5.593 -9.701 -11.348 1.00 82.44 101 THR A CA 1
ATOM 775 C C . THR A 1 101 ? 6.292 -9.474 -12.684 1.00 82.44 101 THR A C 1
ATOM 777 O O . THR A 1 101 ? 6.648 -8.337 -12.979 1.00 82.44 101 THR A O 1
ATOM 780 N N . ILE A 1 102 ? 6.424 -10.515 -13.513 1.00 85.94 102 ILE A N 1
ATOM 781 C CA . ILE A 1 102 ? 7.064 -10.403 -14.833 1.00 85.94 102 ILE A CA 1
ATOM 782 C C . ILE A 1 102 ? 6.279 -9.440 -15.728 1.00 85.94 102 ILE A C 1
ATOM 784 O O . ILE A 1 102 ? 6.853 -8.525 -16.303 1.00 85.94 102 ILE A O 1
ATOM 788 N N . ASN A 1 103 ? 4.950 -9.564 -15.789 1.00 84.25 103 ASN A N 1
ATOM 789 C CA . ASN A 1 103 ? 4.140 -8.649 -16.598 1.00 84.25 103 ASN A CA 1
ATOM 790 C C . ASN A 1 103 ? 4.191 -7.192 -16.100 1.00 84.25 103 ASN A C 1
ATOM 792 O O . ASN A 1 103 ? 4.155 -6.281 -16.923 1.00 84.25 103 ASN A O 1
ATOM 796 N N . ARG A 1 104 ? 4.297 -6.951 -14.782 1.00 85.31 104 ARG A N 1
ATOM 797 C CA . ARG A 1 104 ? 4.532 -5.596 -14.250 1.00 85.31 104 ARG A CA 1
ATOM 798 C C . ARG A 1 104 ? 5.874 -5.046 -14.736 1.00 85.31 104 ARG A C 1
ATOM 800 O O . ARG A 1 104 ? 5.914 -3.926 -15.232 1.00 85.31 104 ARG A O 1
ATOM 807 N N . ARG A 1 105 ? 6.938 -5.848 -14.640 1.00 90.06 105 ARG A N 1
ATOM 808 C CA . ARG A 1 105 ? 8.272 -5.472 -15.123 1.00 90.06 105 ARG A CA 1
ATOM 809 C C . ARG A 1 105 ? 8.258 -5.168 -16.616 1.00 90.06 105 ARG A C 1
ATOM 811 O O . ARG A 1 105 ? 8.765 -4.133 -17.014 1.00 90.06 105 ARG A O 1
ATOM 818 N N . VAL A 1 106 ? 7.618 -6.011 -17.428 1.00 90.00 106 VAL A N 1
ATOM 819 C CA . VAL A 1 106 ? 7.438 -5.777 -18.873 1.00 90.00 106 VAL A CA 1
ATOM 820 C C . VAL A 1 106 ? 6.763 -4.430 -19.140 1.00 90.00 106 VAL A C 1
ATOM 822 O O . VAL A 1 106 ? 7.170 -3.723 -20.055 1.00 90.00 106 VAL A O 1
ATOM 825 N N . ALA A 1 107 ? 5.748 -4.050 -18.357 1.00 85.75 107 ALA A N 1
ATOM 826 C CA . ALA A 1 107 ? 5.088 -2.754 -18.511 1.00 85.75 107 ALA A CA 1
ATOM 827 C C . ALA A 1 107 ? 6.014 -1.576 -18.153 1.00 85.75 107 ALA A C 1
ATOM 829 O O . ALA A 1 107 ? 6.049 -0.592 -18.887 1.00 85.75 107 ALA A O 1
ATOM 830 N N . ALA A 1 108 ? 6.790 -1.690 -17.070 1.00 87.75 108 ALA A N 1
ATOM 831 C CA . ALA A 1 108 ? 7.777 -0.677 -16.692 1.00 87.75 108 ALA A CA 1
ATOM 832 C C . ALA A 1 108 ? 8.896 -0.545 -17.742 1.00 87.75 108 ALA A C 1
ATOM 834 O O . ALA A 1 108 ? 9.241 0.564 -18.138 1.00 87.75 108 ALA A O 1
ATOM 835 N N . VAL A 1 109 ? 9.408 -1.672 -18.247 1.00 92.31 109 VAL A N 1
ATOM 836 C CA . VAL A 1 109 ? 10.439 -1.717 -19.294 1.00 92.31 109 VAL A CA 1
ATOM 837 C C . VAL A 1 109 ? 9.905 -1.183 -20.624 1.00 92.31 109 VAL A C 1
ATOM 839 O O . VAL A 1 109 ? 10.604 -0.434 -21.296 1.00 92.31 109 VAL A O 1
ATOM 842 N N . ARG A 1 110 ? 8.647 -1.470 -20.984 1.00 91.31 110 ARG A N 1
ATOM 843 C CA . ARG A 1 110 ? 8.006 -0.837 -22.146 1.00 91.31 110 ARG A CA 1
ATOM 844 C C . ARG A 1 110 ? 8.012 0.682 -22.015 1.00 91.31 110 ARG A C 1
ATOM 846 O O . ARG A 1 110 ? 8.417 1.337 -22.965 1.00 91.31 110 ARG A O 1
ATOM 853 N N . ALA A 1 111 ? 7.581 1.212 -20.870 1.00 87.56 111 ALA A N 1
ATOM 854 C CA . ALA A 1 111 ? 7.533 2.653 -20.630 1.00 87.56 111 ALA A CA 1
ATOM 855 C C . ALA A 1 111 ? 8.931 3.296 -20.672 1.00 87.56 111 ALA A C 1
ATOM 857 O O . ALA A 1 111 ? 9.077 4.397 -21.195 1.00 87.56 111 ALA A O 1
ATOM 858 N N . LEU A 1 112 ? 9.960 2.596 -20.179 1.00 93.44 112 LEU A N 1
ATOM 859 C CA . LEU A 1 112 ? 11.355 3.017 -20.328 1.00 93.44 112 LEU A CA 1
ATOM 860 C C . LEU A 1 112 ? 11.738 3.128 -21.810 1.00 93.44 112 LEU A C 1
ATOM 862 O O . LEU A 1 112 ? 12.227 4.167 -22.230 1.00 93.44 112 LEU A O 1
ATOM 866 N N . PHE A 1 113 ? 11.494 2.093 -22.617 1.00 93.81 113 PHE A N 1
ATOM 867 C CA . PHE A 1 113 ? 11.837 2.136 -24.041 1.00 93.81 113 PHE A CA 1
ATOM 868 C C . PHE A 1 113 ? 10.983 3.132 -24.839 1.00 93.81 113 PHE A C 1
ATOM 870 O O . PHE A 1 113 ? 11.498 3.741 -25.767 1.00 93.81 113 PHE A O 1
ATOM 877 N N . GLU A 1 114 ? 9.720 3.366 -24.465 1.00 88.94 114 GLU A N 1
ATOM 878 C CA . GLU A 1 114 ? 8.918 4.474 -25.014 1.00 88.94 114 GLU A CA 1
ATOM 879 C C . GLU A 1 114 ? 9.582 5.823 -24.727 1.00 88.94 114 GLU A C 1
ATOM 881 O O . GLU A 1 114 ? 9.708 6.642 -25.632 1.00 88.94 114 GLU A O 1
ATOM 886 N N . TYR A 1 115 ? 10.070 6.033 -23.502 1.00 90.44 115 TYR A N 1
ATOM 887 C CA . TYR A 1 115 ? 10.816 7.238 -23.147 1.00 90.44 115 TYR A CA 1
ATOM 888 C C . TYR A 1 115 ? 12.110 7.380 -23.961 1.00 90.44 115 TYR A C 1
ATOM 890 O O . TYR A 1 115 ? 12.356 8.454 -24.498 1.00 90.44 115 TYR A O 1
ATOM 898 N N . LEU A 1 116 ? 12.895 6.307 -24.123 1.00 93.62 116 LEU A N 1
ATOM 899 C CA . LEU A 1 116 ? 14.125 6.340 -24.930 1.00 93.62 116 LEU A CA 1
ATOM 900 C C . LEU A 1 116 ? 13.854 6.684 -26.401 1.00 93.62 116 LEU A C 1
ATOM 902 O O . LEU A 1 116 ? 14.665 7.365 -27.026 1.00 93.62 116 LEU A O 1
ATOM 906 N N . VAL A 1 117 ? 12.712 6.245 -26.938 1.00 90.69 117 VAL A N 1
ATOM 907 C CA . VAL A 1 117 ? 12.260 6.646 -28.276 1.00 90.69 117 VAL A CA 1
ATOM 908 C C . VAL A 1 117 ? 11.873 8.121 -28.304 1.00 90.69 117 VAL A C 1
ATOM 910 O O . VAL A 1 117 ? 12.320 8.860 -29.176 1.00 90.69 117 VAL A O 1
ATOM 913 N N . MET A 1 118 ? 11.092 8.580 -27.323 1.00 89.00 118 MET A N 1
ATOM 914 C CA . MET A 1 118 ? 10.679 9.984 -27.223 1.00 89.00 118 MET A CA 1
ATOM 915 C C . MET A 1 118 ? 11.861 10.953 -27.091 1.00 89.00 118 MET A C 1
ATOM 917 O O . MET A 1 118 ? 11.772 12.074 -27.582 1.00 89.00 118 MET A O 1
ATOM 921 N N . THR A 1 119 ? 12.950 10.547 -26.435 1.00 91.38 119 THR A N 1
ATOM 922 C CA . THR A 1 119 ? 14.155 11.376 -26.271 1.00 91.38 119 THR A CA 1
ATOM 923 C C . THR A 1 119 ? 15.180 11.200 -27.390 1.00 91.38 119 THR A C 1
ATOM 925 O O . THR A 1 119 ? 16.264 11.767 -27.299 1.00 91.38 119 THR A O 1
ATOM 928 N N . GLY A 1 120 ? 14.878 10.404 -28.421 1.00 89.62 120 GLY A N 1
ATOM 929 C CA . GLY A 1 120 ? 15.772 10.177 -29.560 1.00 89.62 120 GLY A CA 1
ATOM 930 C C . GLY A 1 120 ? 16.992 9.298 -29.262 1.00 89.62 120 GLY A C 1
ATOM 931 O O . GLY A 1 120 ? 17.849 9.142 -30.124 1.00 89.62 120 GLY A O 1
ATOM 932 N N . VAL A 1 121 ? 17.075 8.687 -28.074 1.00 89.94 121 VAL A N 1
ATOM 933 C CA . VAL A 1 121 ? 18.143 7.727 -27.721 1.00 89.94 121 VAL A CA 1
ATOM 934 C C . VAL A 1 121 ? 18.001 6.436 -28.532 1.00 89.94 121 VAL A C 1
ATOM 936 O O . VAL A 1 121 ? 18.971 5.708 -28.739 1.00 89.94 121 VAL A O 1
ATOM 939 N N . ARG A 1 122 ? 16.784 6.134 -28.996 1.00 90.44 122 ARG A N 1
ATOM 940 C CA . ARG A 1 122 ? 16.484 4.951 -29.796 1.00 90.44 122 ARG A CA 1
ATOM 941 C C . ARG A 1 122 ? 15.408 5.244 -30.846 1.00 90.44 122 ARG A C 1
ATOM 943 O O . ARG A 1 122 ? 14.547 6.082 -30.623 1.00 90.44 122 ARG A O 1
ATOM 950 N N . ALA A 1 123 ? 15.429 4.530 -31.971 1.00 88.25 123 ALA A N 1
ATOM 951 C CA . ALA A 1 123 ? 14.438 4.691 -33.041 1.00 88.25 123 ALA A CA 1
ATOM 952 C C . ALA A 1 123 ? 13.134 3.898 -32.811 1.00 88.25 123 ALA A C 1
ATOM 954 O O . ALA A 1 123 ? 12.070 4.300 -33.277 1.00 88.25 123 ALA A O 1
ATOM 955 N N . ASP A 1 124 ? 13.200 2.768 -32.103 1.00 89.00 124 ASP A N 1
ATOM 956 C CA . ASP A 1 124 ? 12.089 1.830 -31.929 1.00 89.00 124 ASP A CA 1
ATOM 957 C C . ASP A 1 124 ? 11.956 1.323 -30.482 1.00 89.00 124 ASP A C 1
ATOM 959 O O . ASP A 1 124 ? 12.892 1.386 -29.687 1.00 89.00 124 ASP A O 1
ATOM 963 N N . ASN A 1 125 ? 10.785 0.776 -30.136 1.00 89.56 125 ASN A N 1
ATOM 964 C CA . ASN A 1 125 ? 10.579 0.091 -28.861 1.00 89.56 125 ASN A CA 1
ATOM 965 C C . ASN A 1 125 ? 10.668 -1.437 -29.053 1.00 89.56 125 ASN A C 1
ATOM 967 O O . ASN A 1 125 ? 9.748 -2.016 -29.643 1.00 89.56 125 ASN A O 1
ATOM 971 N N . PRO A 1 126 ? 11.688 -2.115 -28.490 1.00 91.25 126 PRO A N 1
ATOM 972 C CA . PRO A 1 126 ? 11.883 -3.550 -28.666 1.00 91.25 126 PRO A CA 1
ATOM 973 C C . PRO A 1 126 ? 10.886 -4.400 -27.869 1.00 91.25 126 PRO A C 1
ATOM 975 O O . PRO A 1 126 ? 10.816 -5.608 -28.075 1.00 91.25 126 PRO A O 1
ATOM 978 N N . VAL A 1 127 ? 10.110 -3.819 -26.944 1.00 87.88 127 VAL A N 1
ATOM 979 C CA . VAL A 1 127 ? 9.183 -4.574 -26.092 1.00 87.88 127 VAL A CA 1
ATOM 980 C C . VAL A 1 127 ? 7.917 -4.926 -26.885 1.00 87.88 127 VAL A C 1
ATOM 982 O O . VAL A 1 127 ? 7.074 -4.051 -27.130 1.00 87.88 127 VAL A O 1
ATOM 985 N N . PRO A 1 128 ? 7.686 -6.207 -27.236 1.00 78.44 128 PRO A N 1
ATOM 986 C CA . PRO A 1 128 ? 6.602 -6.586 -28.139 1.00 78.44 128 PRO A CA 1
ATOM 987 C C . PRO A 1 128 ? 5.254 -6.227 -27.540 1.00 78.44 128 PRO A C 1
ATOM 989 O O . PRO A 1 128 ? 4.981 -6.591 -26.397 1.00 78.44 128 PRO A O 1
ATOM 992 N N . SER A 1 129 ? 4.388 -5.526 -28.273 1.00 64.69 129 SER A N 1
ATOM 993 C CA . SER A 1 129 ? 3.000 -5.341 -27.838 1.00 64.69 129 SER A CA 1
ATOM 994 C C . SER A 1 129 ? 2.315 -6.709 -27.786 1.00 64.69 129 SER A C 1
ATOM 996 O O . SER A 1 129 ? 2.240 -7.374 -28.820 1.00 64.69 129 SER A O 1
ATOM 998 N N . PRO A 1 130 ? 1.819 -7.164 -26.625 1.00 55.53 130 PRO A N 1
ATOM 999 C CA . PRO A 1 130 ? 1.134 -8.443 -26.538 1.00 55.53 130 PRO A CA 1
ATOM 1000 C C . PRO A 1 130 ? -0.087 -8.423 -27.458 1.00 55.53 130 PRO A C 1
ATOM 1002 O O . PRO A 1 130 ? -1.070 -7.719 -27.202 1.00 55.53 130 PRO A O 1
ATOM 1005 N N . ARG A 1 131 ? 0.000 -9.182 -28.556 1.00 47.16 131 ARG A N 1
ATOM 1006 C CA . ARG A 1 131 ? -1.115 -9.395 -29.476 1.00 47.16 131 ARG A CA 1
ATOM 1007 C C . ARG A 1 131 ? -2.213 -10.086 -28.669 1.00 47.16 131 ARG A C 1
ATOM 1009 O O . ARG A 1 131 ? -1.978 -11.140 -28.079 1.00 47.16 131 ARG A O 1
ATOM 1016 N N . ARG A 1 132 ? -3.422 -9.510 -28.615 1.00 44.88 132 ARG A N 1
ATOM 1017 C CA . ARG A 1 132 ? -4.595 -10.341 -28.305 1.00 44.88 132 ARG A CA 1
ATOM 1018 C C . ARG A 1 132 ? -4.615 -11.429 -29.374 1.00 44.88 132 ARG A C 1
ATOM 1020 O O . ARG A 1 132 ? -4.359 -11.117 -30.534 1.00 44.88 132 ARG A O 1
ATOM 1027 N N . GLY A 1 133 ? -4.906 -12.670 -28.993 1.00 38.31 133 GLY A N 1
ATOM 1028 C CA . GLY A 1 133 ? -5.305 -13.693 -29.952 1.00 38.31 133 GLY A CA 1
ATOM 1029 C C . GLY A 1 133 ? -6.552 -13.209 -30.686 1.00 38.31 133 GLY A C 1
ATOM 1030 O O . GLY A 1 133 ? -7.669 -13.449 -30.250 1.00 38.31 133 GLY A O 1
ATOM 1031 N N . GLN A 1 134 ? -6.356 -12.443 -31.750 1.00 37.66 134 GLN A N 1
ATOM 1032 C CA . GLN A 1 134 ? -7.314 -12.298 -32.818 1.00 37.66 134 GLN A CA 1
ATOM 1033 C C . GLN A 1 134 ? -6.939 -13.405 -33.792 1.00 37.66 134 GLN A C 1
ATOM 1035 O O . GLN A 1 134 ? -5.946 -13.303 -34.508 1.00 37.66 134 GLN A O 1
ATOM 1040 N N . GLY A 1 135 ? -7.751 -14.463 -33.822 1.00 37.38 135 GLY A N 1
ATOM 1041 C CA . GLY A 1 135 ? -8.006 -15.093 -35.110 1.00 37.38 135 GLY A CA 1
ATOM 1042 C C . GLY A 1 135 ? -8.374 -13.997 -36.115 1.00 37.38 135 GLY A C 1
ATOM 1043 O O . GLY A 1 135 ? -8.913 -12.964 -35.714 1.00 37.38 135 GLY A O 1
ATOM 1044 N N . LEU A 1 136 ? -8.015 -14.211 -37.378 1.00 33.81 136 LEU A N 1
ATOM 1045 C CA . LEU A 1 136 ? -8.186 -13.325 -38.534 1.00 33.81 136 LEU A CA 1
ATOM 1046 C C . LEU A 1 136 ? -9.584 -12.673 -38.604 1.00 33.81 136 LEU A C 1
ATOM 1048 O O . LEU A 1 136 ? -10.446 -13.095 -39.366 1.00 33.81 136 LEU A O 1
ATOM 1052 N N . ARG A 1 137 ? -9.836 -11.634 -37.808 1.00 36.53 137 ARG A N 1
ATOM 1053 C CA . ARG A 1 137 ? -10.999 -10.761 -37.944 1.00 36.53 137 ARG A CA 1
ATOM 1054 C C . ARG A 1 137 ? -10.483 -9.348 -38.166 1.00 36.53 137 ARG A C 1
ATOM 1056 O O . ARG A 1 137 ? -9.813 -8.817 -37.274 1.00 36.53 137 ARG A O 1
ATOM 1063 N N . PRO A 1 138 ? -10.768 -8.746 -39.333 1.00 37.00 138 PRO A N 1
ATOM 1064 C CA . PRO A 1 138 ? -10.405 -7.369 -39.609 1.00 37.00 138 PRO A CA 1
ATOM 1065 C C . PRO A 1 138 ? -10.947 -6.468 -38.503 1.00 37.00 138 PRO A C 1
ATOM 1067 O O . PRO A 1 138 ? -12.088 -6.608 -38.056 1.00 37.00 138 PRO A O 1
ATOM 1070 N N . SER A 1 139 ? -10.115 -5.538 -38.046 1.00 43.22 139 SER A N 1
ATOM 1071 C CA . SER A 1 139 ? -10.541 -4.447 -37.181 1.00 43.22 139 SER A CA 1
ATOM 1072 C C . SER A 1 139 ? -11.524 -3.572 -37.959 1.00 43.22 139 SER A C 1
ATOM 1074 O O . SER A 1 139 ? -11.101 -2.638 -38.633 1.00 43.22 139 SER A O 1
ATOM 1076 N N . ALA A 1 140 ? -12.826 -3.837 -37.854 1.00 42.03 140 ALA A N 1
ATOM 1077 C CA . ALA A 1 140 ? -13.850 -2.909 -38.314 1.00 42.03 140 ALA A CA 1
ATOM 1078 C C . ALA A 1 140 ? -13.835 -1.664 -37.409 1.00 42.03 140 ALA A C 1
ATOM 1080 O O . ALA A 1 140 ? -14.591 -1.546 -36.446 1.00 42.03 140 ALA A O 1
ATOM 1081 N N . ARG A 1 141 ? -12.921 -0.729 -37.689 1.00 49.25 141 ARG A N 1
ATOM 1082 C CA . ARG A 1 141 ? -13.156 0.678 -37.375 1.00 49.25 141 ARG A CA 1
ATOM 1083 C C . ARG A 1 141 ? -14.176 1.143 -38.408 1.00 49.25 141 ARG A C 1
ATOM 1085 O O . ARG A 1 141 ? -13.836 1.263 -39.577 1.00 49.25 141 ARG A O 1
ATOM 1092 N N . GLY A 1 142 ? -15.424 1.340 -37.990 1.00 52.34 142 GLY A N 1
ATOM 1093 C CA . GLY A 1 142 ? -16.391 2.063 -38.815 1.00 52.34 142 GLY A CA 1
ATOM 1094 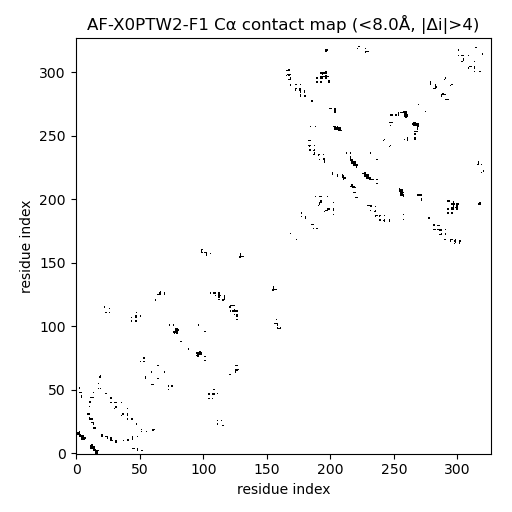C C . GLY A 1 142 ? -15.887 3.480 -39.126 1.00 52.34 142 GLY A C 1
ATOM 1095 O O . GLY A 1 142 ? -14.991 3.985 -38.442 1.00 52.34 142 GLY A O 1
ATOM 1096 N N . LEU A 1 143 ? -16.487 4.121 -40.132 1.00 47.47 143 LEU A N 1
ATOM 1097 C CA . LEU A 1 143 ? -16.102 5.435 -40.674 1.00 47.47 143 LEU A CA 1
ATOM 1098 C C . LEU A 1 143 ? -15.901 6.548 -39.623 1.00 47.47 143 LEU A C 1
ATOM 1100 O O . LEU A 1 143 ? -15.122 7.458 -39.865 1.00 47.47 143 LEU A O 1
ATOM 1104 N N . LEU A 1 144 ? -16.514 6.454 -38.437 1.00 47.28 144 LEU A N 1
ATOM 1105 C CA . LEU A 1 144 ? -16.439 7.459 -37.361 1.00 47.28 144 LEU A CA 1
ATOM 1106 C C . LEU A 1 144 ? -15.586 7.036 -36.147 1.00 47.28 144 LEU A C 1
ATOM 1108 O O . LEU A 1 144 ? -15.633 7.661 -35.089 1.00 47.28 144 LEU A O 1
ATOM 1112 N N . GLY A 1 145 ? -14.759 5.991 -36.274 1.00 49.84 145 GLY A N 1
ATOM 1113 C CA . GLY A 1 145 ? -13.898 5.487 -35.190 1.00 49.84 145 GLY A CA 1
ATOM 1114 C C . GLY A 1 145 ? -12.806 6.454 -34.693 1.00 49.84 145 GLY A C 1
ATOM 1115 O O . GLY A 1 145 ? -12.064 6.101 -33.777 1.00 49.84 145 GLY A O 1
ATOM 1116 N N . HIS A 1 146 ? -12.701 7.640 -35.295 1.00 50.84 146 HIS A N 1
ATOM 1117 C CA . HIS A 1 146 ? -11.791 8.727 -34.937 1.00 50.84 146 HIS A CA 1
ATOM 1118 C C . HIS A 1 146 ? -12.399 9.738 -33.938 1.00 50.84 146 HIS A C 1
ATOM 1120 O O . HIS A 1 146 ? -11.654 10.546 -33.396 1.00 50.84 146 HIS A O 1
ATOM 1126 N N . LEU A 1 147 ? -13.713 9.676 -33.658 1.00 42.75 147 LEU A N 1
ATOM 1127 C CA . LEU A 1 147 ? -14.429 10.656 -32.815 1.00 42.75 147 LEU A CA 1
ATOM 1128 C C . LEU A 1 147 ? -14.842 10.146 -31.421 1.00 42.75 147 LEU A C 1
ATOM 1130 O O . LEU A 1 147 ? -15.348 10.916 -30.612 1.00 42.75 147 LEU A O 1
ATOM 1134 N N . GLY A 1 148 ? -14.643 8.863 -31.109 1.00 42.00 148 GLY A N 1
ATOM 1135 C CA . GLY A 1 148 ? -14.935 8.319 -29.777 1.00 42.00 148 GLY A CA 1
ATOM 1136 C C . GLY A 1 148 ? -13.698 8.328 -28.872 1.00 42.00 148 GLY A C 1
ATOM 1137 O O . GLY A 1 148 ? -12.595 8.114 -29.383 1.00 42.00 148 GLY A O 1
ATOM 1138 N N . PRO A 1 149 ? -13.832 8.488 -27.538 1.00 39.84 149 PRO A N 1
ATOM 1139 C CA . PRO A 1 149 ? -12.724 8.243 -26.625 1.00 39.84 149 PRO A CA 1
ATOM 1140 C C . PRO A 1 149 ? -12.318 6.783 -26.815 1.00 39.84 149 PRO A C 1
ATOM 1142 O O . PRO A 1 149 ? -13.056 5.864 -26.453 1.00 39.84 149 PRO A O 1
ATOM 1145 N N . GLY A 1 150 ? -11.189 6.562 -27.494 1.00 42.56 150 GLY A N 1
ATOM 1146 C CA . GLY A 1 150 ? -10.723 5.225 -27.825 1.00 42.56 150 GLY A CA 1
ATOM 1147 C C . GLY A 1 150 ? -10.756 4.363 -26.569 1.00 42.56 150 GLY A C 1
ATOM 1148 O O . GLY A 1 150 ? -10.258 4.786 -25.526 1.00 42.56 150 GLY A O 1
ATOM 1149 N N . ARG A 1 151 ? -11.376 3.173 -26.649 1.00 42.41 151 ARG A N 1
ATOM 1150 C CA . ARG A 1 151 ? -11.358 2.201 -25.544 1.00 42.41 151 ARG A CA 1
ATOM 1151 C C . ARG A 1 151 ? -9.935 2.156 -24.979 1.00 42.41 151 ARG A C 1
ATOM 1153 O O . ARG A 1 151 ? -9.017 1.940 -25.782 1.00 42.41 151 ARG A O 1
ATOM 1160 N N . PRO A 1 152 ? -9.728 2.352 -23.662 1.00 38.19 152 PRO A N 1
ATOM 1161 C CA . PRO A 1 152 ? -8.399 2.276 -23.083 1.00 38.19 152 PRO A CA 1
ATOM 1162 C C . PRO A 1 152 ? -7.808 0.928 -23.480 1.00 38.19 152 PRO A C 1
ATOM 1164 O O . PRO A 1 152 ? -8.369 -0.134 -23.209 1.00 38.19 152 PRO A O 1
ATOM 1167 N N . ARG A 1 153 ? -6.719 0.976 -24.247 1.00 43.97 153 ARG A N 1
ATOM 1168 C CA . ARG A 1 153 ? -6.050 -0.221 -24.742 1.00 43.97 153 ARG A CA 1
ATOM 1169 C C . ARG A 1 153 ? -5.273 -0.797 -23.570 1.00 43.97 153 ARG A C 1
ATOM 1171 O O . ARG A 1 153 ? -4.082 -0.541 -23.432 1.00 43.97 153 ARG A O 1
ATOM 1178 N N . THR A 1 154 ? -5.932 -1.565 -22.709 1.00 42.34 154 THR A N 1
ATOM 1179 C CA . THR A 1 154 ? -5.232 -2.420 -21.753 1.00 42.34 154 THR A CA 1
ATOM 1180 C C . THR A 1 154 ? -4.449 -3.426 -22.596 1.00 42.34 154 THR A C 1
ATOM 1182 O O . THR A 1 154 ? -5.029 -4.342 -23.189 1.00 42.34 154 THR A O 1
ATOM 1185 N N . GLY A 1 155 ? -3.143 -3.178 -22.760 1.00 47.25 155 GLY A N 1
ATOM 1186 C CA . GLY A 1 155 ? -2.240 -4.069 -23.481 1.00 47.25 155 GLY A CA 1
ATOM 1187 C C . GLY A 1 155 ? -2.387 -5.492 -22.944 1.00 47.25 155 GLY A C 1
ATOM 1188 O O . GLY A 1 155 ? -2.648 -5.689 -21.756 1.00 47.25 155 GLY A O 1
ATOM 1189 N N . GLY A 1 156 ? -2.282 -6.493 -23.819 1.00 53.69 156 GLY A N 1
ATOM 1190 C CA . GLY A 1 156 ? -2.270 -7.892 -23.389 1.00 53.69 156 GLY A CA 1
ATOM 1191 C C . GLY A 1 156 ? -1.124 -8.209 -22.406 1.00 53.69 156 GLY A C 1
ATOM 1192 O O . GLY A 1 156 ? -0.390 -7.338 -21.944 1.00 53.69 156 GLY A O 1
ATOM 1193 N N . ARG A 1 157 ? -0.945 -9.482 -22.064 1.00 64.19 157 ARG A N 1
ATOM 1194 C CA . ARG A 1 157 ? 0.122 -9.936 -21.156 1.00 64.19 157 ARG A CA 1
ATOM 1195 C C .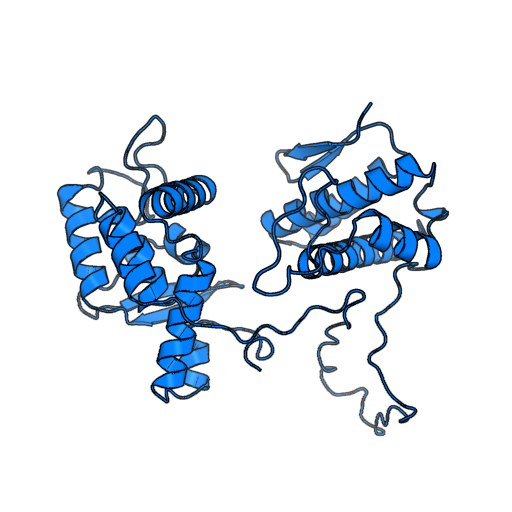 ARG A 1 157 ? 1.080 -10.827 -21.935 1.00 64.19 157 ARG A C 1
ATOM 1197 O O . ARG A 1 157 ? 0.606 -11.669 -22.689 1.00 64.19 157 ARG A O 1
ATOM 1204 N N . LEU A 1 158 ? 2.391 -10.643 -21.759 1.00 69.00 158 LEU A N 1
ATOM 1205 C CA . LEU A 1 158 ? 3.397 -11.501 -22.404 1.00 69.00 158 LEU A CA 1
ATOM 1206 C C . LEU A 1 158 ? 3.519 -12.852 -21.695 1.00 69.00 158 LEU A C 1
ATOM 1208 O O . LEU A 1 158 ? 3.762 -13.864 -22.338 1.00 69.00 158 LEU A O 1
ATOM 1212 N N . VAL A 1 159 ? 3.272 -12.889 -20.382 1.00 67.44 159 VAL A N 1
ATOM 1213 C CA . VAL A 1 159 ? 3.227 -14.143 -19.619 1.00 67.44 159 VAL A CA 1
ATOM 1214 C C . VAL A 1 159 ? 1.786 -14.446 -19.227 1.00 67.44 159 VAL A C 1
ATOM 1216 O O . VAL A 1 159 ? 1.136 -13.623 -18.571 1.00 67.44 159 VAL A O 1
ATOM 1219 N N . ARG A 1 160 ? 1.281 -15.630 -19.600 1.00 67.81 160 ARG A N 1
ATOM 1220 C CA . ARG A 1 160 ? -0.059 -16.088 -19.207 1.00 67.81 160 ARG A CA 1
ATOM 1221 C C . ARG A 1 160 ? -0.146 -16.125 -17.683 1.00 67.81 160 ARG A C 1
ATOM 1223 O O . ARG A 1 160 ? 0.627 -16.806 -17.018 1.00 67.81 160 ARG A O 1
ATOM 1230 N N . GLN A 1 161 ? -1.099 -15.382 -17.135 1.00 63.38 161 GLN A N 1
ATOM 1231 C CA . GLN A 1 161 ? -1.430 -15.442 -15.716 1.00 63.38 161 GLN A CA 1
ATOM 1232 C C . GLN A 1 161 ? -2.671 -16.322 -15.565 1.00 63.38 161 GLN A C 1
ATOM 1234 O O . GLN A 1 161 ? -3.655 -16.057 -16.265 1.00 63.38 161 GLN A O 1
ATOM 1239 N N . PRO A 1 162 ? -2.660 -17.351 -14.702 1.00 53.62 162 PRO A N 1
ATOM 1240 C CA . PRO A 1 162 ? -3.890 -18.045 -14.356 1.00 53.62 162 PRO A CA 1
ATOM 1241 C C . PRO A 1 162 ? -4.868 -17.027 -13.759 1.00 53.62 162 PRO A C 1
ATOM 1243 O O . PRO A 1 162 ? -4.504 -16.235 -12.886 1.00 53.62 162 PRO A O 1
ATOM 1246 N N . ARG A 1 163 ? -6.101 -17.008 -14.271 1.00 49.78 163 ARG A N 1
ATOM 1247 C CA . ARG A 1 163 ? -7.196 -16.284 -13.629 1.00 49.78 163 ARG A CA 1
ATOM 1248 C C . ARG A 1 163 ? -7.621 -17.126 -12.437 1.00 49.78 163 ARG A C 1
ATOM 1250 O O . ARG A 1 163 ? -8.257 -18.157 -12.613 1.00 49.78 163 ARG A O 1
ATOM 1257 N N . LEU A 1 164 ? -7.188 -16.728 -11.248 1.00 49.31 164 LEU A N 1
ATOM 1258 C CA . LEU A 1 164 ? -7.701 -17.305 -10.016 1.00 49.31 164 LEU A CA 1
ATOM 1259 C C . LEU A 1 164 ? -9.002 -16.585 -9.696 1.00 49.31 164 LEU A C 1
ATOM 1261 O O . LEU A 1 164 ? -9.003 -15.354 -9.603 1.00 49.31 164 LEU A O 1
ATOM 1265 N N . LEU A 1 165 ? -10.082 -17.352 -9.547 1.00 51.41 165 LEU A N 1
ATOM 1266 C CA . LEU A 1 165 ? -11.314 -16.804 -9.013 1.00 51.41 165 LEU A CA 1
ATOM 1267 C C . LEU A 1 165 ? -11.025 -16.294 -7.601 1.00 51.41 165 LEU A C 1
ATOM 1269 O O . LEU A 1 165 ? -10.327 -16.965 -6.827 1.00 51.41 165 LEU A O 1
ATOM 1273 N N . PRO A 1 166 ? -11.457 -15.076 -7.275 1.00 54.44 166 PRO A N 1
ATOM 1274 C CA . PRO A 1 166 ? -11.132 -14.528 -5.983 1.00 54.44 166 PRO A CA 1
ATOM 1275 C C . PRO A 1 166 ? -11.925 -15.218 -4.860 1.00 54.44 166 PRO A C 1
ATOM 1277 O O . PRO A 1 166 ? -13.105 -14.973 -4.673 1.00 54.44 166 PRO A O 1
ATOM 1280 N N . GLU A 1 167 ? -11.263 -16.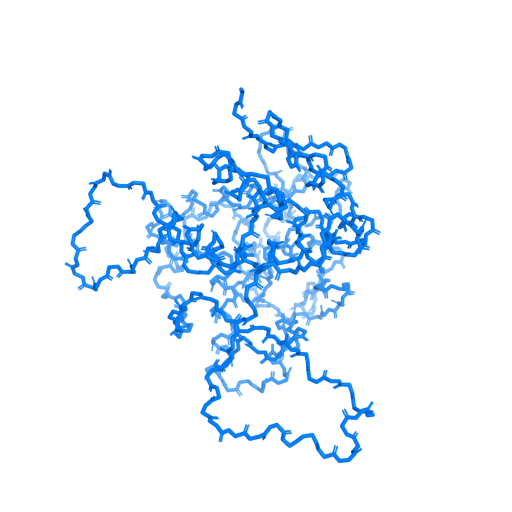095 -4.111 1.00 62.06 167 GLU A N 1
ATOM 1281 C CA . GLU A 1 167 ? -11.849 -16.760 -2.940 1.00 62.06 167 GLU A CA 1
ATOM 1282 C C . GLU A 1 167 ? -11.846 -15.814 -1.722 1.00 62.06 167 GLU A C 1
ATOM 1284 O O . GLU A 1 167 ? -10.833 -15.128 -1.472 1.00 62.06 167 GLU A O 1
ATOM 1289 N N . SER A 1 168 ? -12.961 -15.776 -0.983 1.00 78.25 168 SER A N 1
ATOM 1290 C CA . SER A 1 168 ? -13.070 -15.133 0.331 1.00 78.25 168 SER A CA 1
ATOM 1291 C C . SER A 1 168 ? -12.091 -15.768 1.326 1.00 78.25 168 SER A C 1
ATOM 1293 O O . SER A 1 168 ? -11.470 -16.809 1.076 1.00 78.25 168 SER A O 1
ATOM 1295 N N . LEU A 1 169 ? -11.818 -15.062 2.421 1.00 86.00 169 LEU A N 1
ATOM 1296 C CA . LEU A 1 169 ? -11.081 -15.654 3.530 1.00 86.00 169 LEU A CA 1
ATOM 1297 C C . LEU A 1 169 ? -12.009 -16.587 4.304 1.00 86.00 169 LEU A C 1
ATOM 1299 O O . LEU A 1 169 ? -13.163 -16.251 4.534 1.00 86.00 169 LEU A O 1
ATOM 1303 N N . ASP A 1 170 ? -11.463 -17.725 4.713 1.00 87.75 170 ASP A N 1
ATOM 1304 C CA . ASP A 1 170 ? -12.126 -18.648 5.624 1.00 87.75 170 ASP A CA 1
ATOM 1305 C C . ASP A 1 170 ? -12.368 -17.986 6.992 1.00 87.75 170 ASP A C 1
ATOM 1307 O O . ASP A 1 170 ? -11.488 -17.269 7.488 1.00 87.75 170 ASP A O 1
ATOM 1311 N N . ALA A 1 171 ? -13.549 -18.208 7.573 1.00 88.00 171 ALA A N 1
ATOM 1312 C CA . ALA A 1 171 ? -13.985 -17.538 8.798 1.00 88.00 171 ALA A CA 1
ATOM 1313 C C . ALA A 1 171 ? -13.070 -17.892 9.979 1.00 88.00 171 ALA A C 1
ATOM 1315 O O . ALA A 1 171 ? -12.545 -16.991 10.633 1.00 88.00 171 ALA A O 1
ATOM 1316 N N . ASP A 1 172 ? -12.738 -19.176 10.144 1.00 90.31 172 ASP A N 1
ATOM 1317 C CA . ASP A 1 172 ? -11.852 -19.657 11.211 1.00 90.31 172 ASP A CA 1
ATOM 1318 C C . ASP A 1 172 ? -10.456 -19.019 11.122 1.00 90.31 172 ASP A C 1
ATOM 1320 O O . ASP A 1 172 ? -9.842 -18.639 12.126 1.00 90.31 172 ASP A O 1
ATOM 1324 N N . ALA A 1 173 ? -9.945 -18.833 9.900 1.00 92.38 173 ALA A N 1
ATOM 1325 C CA . ALA A 1 173 ? -8.667 -18.164 9.679 1.00 92.38 173 ALA A CA 1
ATOM 1326 C C . ALA A 1 173 ? -8.713 -16.667 10.035 1.00 92.38 173 ALA A C 1
ATOM 1328 O O . ALA A 1 173 ? -7.708 -16.114 10.500 1.00 92.38 173 ALA A O 1
ATOM 1329 N N . VAL A 1 174 ? -9.844 -15.993 9.798 1.00 93.75 174 VAL A N 1
ATOM 1330 C CA . VAL A 1 174 ? -10.052 -14.597 10.208 1.00 93.75 174 VAL A CA 1
ATOM 1331 C C . VAL A 1 174 ? -10.139 -14.504 11.728 1.00 93.75 174 VAL A C 1
ATOM 1333 O O . VAL A 1 174 ? -9.416 -13.696 12.313 1.00 93.75 174 VAL A O 1
ATOM 1336 N N . ASP A 1 175 ? -10.932 -15.360 12.366 1.00 93.44 175 ASP A N 1
ATOM 1337 C CA . ASP A 1 175 ? -11.141 -15.363 13.814 1.00 93.44 175 ASP A CA 1
ATOM 1338 C C . ASP A 1 175 ? -9.853 -15.679 14.573 1.00 93.44 175 ASP A C 1
ATOM 1340 O O . ASP A 1 175 ? -9.486 -14.965 15.514 1.00 93.44 175 ASP A O 1
ATOM 1344 N N . GLY A 1 176 ? -9.085 -16.669 14.108 1.00 95.31 176 GLY A N 1
ATOM 1345 C CA . GLY A 1 176 ? -7.760 -16.972 14.647 1.00 95.31 176 GLY A CA 1
ATOM 1346 C C . GLY A 1 176 ? -6.781 -15.804 14.484 1.00 95.31 176 GLY A C 1
ATOM 1347 O O . GLY A 1 176 ? -6.013 -15.485 15.401 1.00 95.31 176 GLY A O 1
ATOM 1348 N N . PHE A 1 177 ? -6.821 -15.103 13.345 1.00 96.94 177 PHE A N 1
ATOM 1349 C CA . PHE A 1 177 ? -5.986 -13.922 13.125 1.00 96.94 177 PHE A CA 1
ATOM 1350 C C . PHE A 1 177 ? -6.377 -12.765 14.049 1.00 96.94 177 PHE A C 1
ATOM 1352 O O . PHE A 1 177 ? -5.497 -12.196 14.699 1.00 96.94 177 PHE A O 1
ATOM 1359 N N . VAL A 1 178 ? -7.667 -12.430 14.141 1.00 96.06 178 VAL A N 1
ATOM 1360 C CA . VAL A 1 178 ? -8.183 -11.339 14.983 1.00 96.06 178 VAL A CA 1
ATOM 1361 C C . VAL A 1 178 ? -7.936 -11.620 16.463 1.00 96.06 178 VAL A C 1
ATOM 1363 O O . VAL A 1 178 ? -7.473 -10.732 17.177 1.00 96.06 178 VAL A O 1
ATOM 1366 N N . SER A 1 179 ? -8.138 -12.858 16.913 1.00 95.69 179 SER A N 1
ATOM 1367 C CA . SER A 1 179 ? -7.870 -13.276 18.297 1.00 95.69 179 SER A CA 1
ATOM 1368 C C . SER A 1 179 ? -6.396 -13.136 18.683 1.00 95.69 179 SER A C 1
ATOM 1370 O O . SER A 1 179 ? -6.062 -12.906 19.847 1.00 95.69 179 SER A O 1
ATOM 1372 N N . SER A 1 180 ? -5.487 -13.221 17.707 1.00 96.94 180 SER A N 1
ATOM 1373 C CA . SER A 1 180 ? -4.061 -12.996 17.952 1.00 96.94 180 SER A CA 1
ATOM 1374 C C . SER A 1 180 ? -3.709 -11.517 18.184 1.00 96.94 180 SER A C 1
ATOM 1376 O O . SER A 1 180 ? -2.634 -11.228 18.722 1.00 96.94 180 SER A O 1
ATOM 1378 N N . LEU A 1 181 ? -4.569 -10.576 17.773 1.00 97.06 181 LEU A N 1
ATOM 1379 C CA . LEU A 1 181 ? -4.343 -9.134 17.897 1.00 97.06 181 LEU A CA 1
ATOM 1380 C C . LEU A 1 181 ? -4.497 -8.709 19.358 1.00 97.06 181 LEU A C 1
ATOM 1382 O O . LEU A 1 181 ? -5.515 -8.948 20.000 1.00 97.06 181 LEU A O 1
ATOM 1386 N N . ARG A 1 182 ? -3.458 -8.066 19.896 1.00 94.25 182 ARG A N 1
ATOM 1387 C CA . ARG A 1 182 ? -3.386 -7.719 21.325 1.00 94.25 182 ARG A CA 1
ATOM 1388 C C . ARG A 1 182 ? -3.833 -6.298 21.643 1.00 94.25 182 ARG A C 1
ATOM 1390 O O . ARG A 1 182 ? -3.933 -5.971 22.815 1.00 94.25 182 ARG A O 1
ATOM 1397 N N . THR A 1 183 ? -4.044 -5.465 20.628 1.00 97.50 183 THR A N 1
ATOM 1398 C CA . THR A 1 183 ? -4.428 -4.061 20.806 1.00 97.50 183 THR A CA 1
ATOM 1399 C C . THR A 1 183 ? -5.739 -3.779 20.085 1.00 97.50 183 THR A C 1
ATOM 1401 O O . THR A 1 183 ? -6.003 -4.340 19.015 1.00 97.50 183 THR A O 1
ATOM 1404 N N . HIS A 1 184 ? -6.546 -2.899 20.663 1.00 98.31 184 HIS A N 1
ATOM 1405 C CA . HIS A 1 184 ? -7.753 -2.357 20.053 1.00 98.31 184 HIS A CA 1
ATOM 1406 C C . HIS A 1 184 ? -7.428 -1.606 18.761 1.00 98.31 184 HIS A C 1
ATOM 1408 O O . HIS A 1 184 ? -8.147 -1.736 17.771 1.00 98.31 184 HIS A O 1
ATOM 1414 N N . ARG A 1 185 ? -6.278 -0.917 18.708 1.00 98.12 185 ARG A N 1
ATOM 1415 C CA . ARG A 1 185 ? -5.764 -0.297 17.478 1.00 98.12 185 ARG A CA 1
ATOM 1416 C C . ARG A 1 185 ? -5.688 -1.296 16.329 1.00 98.12 185 ARG A C 1
ATOM 1418 O O . ARG A 1 185 ? -6.154 -1.024 15.224 1.00 98.12 185 ARG A O 1
ATOM 1425 N N . ASP A 1 186 ? -5.049 -2.438 16.574 1.00 97.88 186 ASP A N 1
ATOM 1426 C CA . ASP A 1 186 ? -4.787 -3.428 15.534 1.00 97.88 186 ASP A CA 1
ATOM 1427 C C . ASP A 1 186 ? -6.086 -4.101 15.081 1.00 97.88 186 ASP A C 1
ATOM 1429 O O . ASP A 1 186 ? -6.280 -4.287 13.877 1.00 97.88 186 ASP A O 1
ATOM 1433 N N . ARG A 1 187 ? -7.000 -4.383 16.021 1.00 98.31 187 ARG A N 1
ATOM 1434 C CA . ARG A 1 187 ? -8.350 -4.882 15.723 1.00 98.31 187 ARG A CA 1
ATOM 1435 C C . ARG A 1 187 ? -9.148 -3.888 14.886 1.00 98.31 187 ARG A C 1
ATOM 1437 O O . ARG A 1 187 ? -9.627 -4.255 13.817 1.00 98.31 187 ARG A O 1
ATOM 1444 N N . ALA A 1 188 ? -9.207 -2.619 15.289 1.00 98.19 188 ALA A N 1
ATOM 1445 C CA . ALA A 1 188 ? -9.896 -1.568 14.541 1.00 98.19 188 ALA A CA 1
ATOM 1446 C C . ALA A 1 188 ? -9.342 -1.411 13.113 1.00 98.19 188 ALA A C 1
ATOM 1448 O O . ALA A 1 188 ? -10.112 -1.334 12.155 1.00 98.19 188 ALA A O 1
ATOM 1449 N N . MET A 1 189 ? -8.015 -1.436 12.927 1.00 98.12 189 MET A N 1
ATOM 1450 C CA . MET A 1 189 ? -7.414 -1.389 11.585 1.00 98.12 189 MET A CA 1
ATOM 1451 C C . MET A 1 189 ? -7.835 -2.577 10.709 1.00 98.12 189 MET A C 1
ATOM 1453 O O . MET A 1 189 ? -8.052 -2.405 9.510 1.00 98.12 189 MET A O 1
ATOM 1457 N N . VAL A 1 190 ? -7.937 -3.779 11.281 1.00 97.81 190 VAL A N 1
ATOM 1458 C CA . VAL A 1 190 ? -8.359 -4.991 10.561 1.00 97.81 190 VAL A CA 1
ATOM 1459 C C . VAL A 1 190 ? -9.848 -4.940 10.228 1.00 97.81 190 VAL A C 1
ATOM 1461 O O . VAL A 1 190 ? -10.208 -5.173 9.072 1.00 97.81 190 VAL A O 1
ATOM 1464 N N . TRP A 1 191 ? -10.696 -4.541 11.178 1.00 97.62 191 TRP A N 1
ATOM 1465 C CA . TRP A 1 191 ? -12.133 -4.383 10.954 1.00 97.62 191 TRP A CA 1
ATOM 1466 C C . TRP A 1 191 ? -12.457 -3.310 9.921 1.00 97.62 191 TRP A C 1
ATOM 1468 O O . TRP A 1 191 ? -13.308 -3.535 9.068 1.00 97.62 191 TRP A O 1
ATOM 1478 N N . ALA A 1 192 ? -11.718 -2.201 9.884 1.00 96.81 192 ALA A N 1
ATOM 1479 C CA . ALA A 1 192 ? -11.868 -1.206 8.822 1.00 96.81 192 ALA A CA 1
ATOM 1480 C C . ALA A 1 192 ? -11.643 -1.805 7.418 1.00 96.81 192 ALA A C 1
ATOM 1482 O O . ALA A 1 192 ? -12.323 -1.441 6.457 1.00 96.81 192 ALA A O 1
ATOM 1483 N N . MET A 1 193 ? -10.697 -2.741 7.279 1.00 96.31 193 MET A N 1
ATOM 1484 C CA . MET A 1 193 ? -10.417 -3.402 5.997 1.00 96.31 193 MET A CA 1
ATOM 1485 C C . MET A 1 193 ? -11.433 -4.494 5.662 1.00 96.31 193 MET A C 1
ATOM 1487 O O . MET A 1 193 ? -11.758 -4.661 4.490 1.00 96.31 193 MET A O 1
ATOM 1491 N N . LEU A 1 194 ? -11.890 -5.251 6.662 1.00 95.31 194 LEU A N 1
ATOM 1492 C CA . LEU A 1 194 ? -12.769 -6.407 6.474 1.00 95.31 194 LEU A CA 1
ATOM 1493 C C . LEU A 1 194 ? -14.256 -6.038 6.408 1.00 95.31 194 LEU A C 1
ATOM 1495 O O . LEU A 1 194 ? -14.981 -6.626 5.620 1.00 95.31 194 LEU A 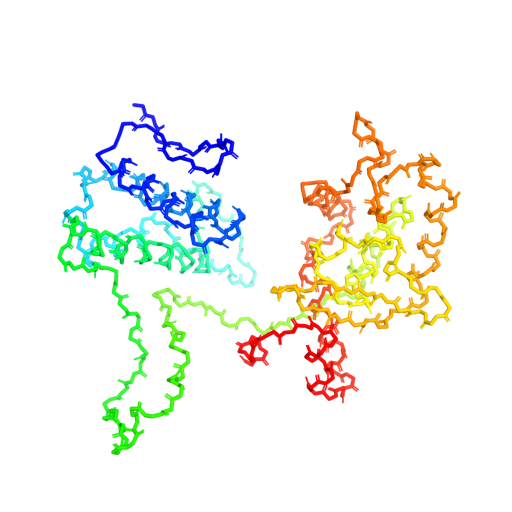O 1
ATOM 1499 N N . LEU A 1 195 ? -14.696 -5.062 7.201 1.00 93.50 195 LEU A N 1
ATOM 1500 C CA . LEU A 1 195 ? -16.104 -4.658 7.330 1.00 93.50 195 LEU A CA 1
ATOM 1501 C C . LEU A 1 195 ? -16.398 -3.314 6.653 1.00 93.50 195 LEU A C 1
ATOM 1503 O O . LEU A 1 195 ? -17.550 -3.006 6.378 1.00 93.50 195 LEU A O 1
ATOM 1507 N N . GLY A 1 196 ? -15.368 -2.510 6.375 1.00 91.81 196 GLY A N 1
ATOM 1508 C CA . GLY A 1 196 ? -15.483 -1.283 5.574 1.00 91.81 196 GLY A CA 1
ATOM 1509 C C . GLY A 1 196 ? -14.837 -1.392 4.191 1.00 91.81 196 GLY A C 1
ATOM 1510 O O . GLY A 1 196 ? -14.888 -0.463 3.390 1.00 91.81 196 GLY A O 1
ATOM 1511 N N . GLY A 1 197 ? -14.147 -2.494 3.894 1.00 91.88 197 GLY A N 1
ATOM 1512 C CA . GLY A 1 197 ? -13.440 -2.641 2.626 1.00 91.88 197 GLY A CA 1
ATOM 1513 C C . GLY A 1 197 ? -12.337 -1.601 2.404 1.00 91.88 197 GLY A C 1
ATOM 1514 O O . GLY A 1 197 ? -11.957 -1.375 1.256 1.00 91.88 197 GLY A O 1
ATOM 1515 N N . LEU A 1 198 ? -11.805 -0.928 3.431 1.00 93.44 198 LEU A N 1
ATOM 1516 C CA . LEU A 1 198 ? -10.760 0.088 3.243 1.00 93.44 198 LEU A CA 1
ATOM 1517 C C . LEU A 1 198 ? -9.450 -0.536 2.727 1.00 93.44 198 LEU A C 1
ATOM 1519 O O . LEU A 1 198 ? -9.060 -1.653 3.075 1.00 93.44 198 LEU A O 1
ATOM 1523 N N . ARG A 1 199 ? -8.721 0.203 1.886 1.00 92.25 199 ARG A N 1
ATOM 1524 C CA . ARG A 1 199 ? -7.353 -0.155 1.477 1.00 92.25 199 ARG A CA 1
ATOM 1525 C C . ARG A 1 199 ? -6.385 0.085 2.636 1.00 92.25 199 ARG A C 1
ATOM 1527 O O . ARG A 1 199 ? -6.559 1.005 3.423 1.00 92.25 199 ARG A O 1
ATOM 1534 N N . SER A 1 200 ? -5.270 -0.645 2.669 1.00 93.94 200 SER A N 1
ATOM 1535 C CA . SER A 1 200 ? -4.225 -0.433 3.688 1.00 93.94 200 SER A CA 1
ATOM 1536 C C . SER A 1 200 ? -3.646 0.983 3.710 1.00 93.94 200 SER A C 1
ATOM 1538 O O . SER A 1 200 ? -3.155 1.422 4.744 1.00 93.94 200 SER A O 1
ATOM 1540 N N . ALA A 1 201 ? -3.642 1.684 2.574 1.00 91.19 201 ALA A N 1
ATOM 1541 C CA . ALA A 1 201 ? -3.245 3.086 2.519 1.00 91.19 201 ALA A CA 1
ATOM 1542 C C . ALA A 1 201 ? -4.294 4.000 3.152 1.00 91.19 201 ALA A C 1
ATOM 1544 O O . ALA A 1 201 ? -3.929 4.835 3.966 1.00 91.19 201 ALA A O 1
ATOM 1545 N N . GLU A 1 202 ? -5.567 3.760 2.844 1.00 93.88 202 GLU A N 1
ATOM 1546 C CA . GLU A 1 202 ? -6.707 4.519 3.363 1.00 93.88 202 GLU A CA 1
ATOM 1547 C C . GLU A 1 202 ? -6.837 4.374 4.881 1.00 93.88 202 GLU A C 1
ATOM 1549 O O . GLU A 1 202 ? -7.026 5.368 5.566 1.00 93.88 202 GLU A O 1
ATOM 1554 N N . VAL A 1 203 ? -6.651 3.164 5.424 1.00 95.94 203 VAL A N 1
ATOM 1555 C CA . VAL A 1 203 ? -6.645 2.948 6.882 1.00 95.94 203 VAL A CA 1
ATOM 1556 C C . VAL A 1 203 ? -5.534 3.751 7.558 1.00 95.94 203 VAL A C 1
ATOM 1558 O O . VAL A 1 203 ? -5.773 4.392 8.571 1.00 95.94 203 VAL A O 1
ATOM 1561 N N . ARG A 1 204 ? -4.315 3.750 7.002 1.00 95.12 204 ARG A N 1
ATOM 1562 C CA . ARG A 1 204 ? -3.178 4.478 7.596 1.00 95.12 204 ARG A CA 1
ATOM 1563 C C . ARG A 1 204 ? -3.310 5.995 7.489 1.00 95.12 204 ARG A C 1
ATOM 1565 O O . ARG A 1 204 ? -2.727 6.690 8.307 1.00 95.12 204 ARG A O 1
ATOM 1572 N N . SER A 1 205 ? -4.015 6.491 6.475 1.00 93.44 205 SER A N 1
ATOM 1573 C CA . SER A 1 205 ? -4.252 7.922 6.271 1.00 93.44 205 SER A CA 1
ATOM 1574 C C . SER A 1 205 ? -5.573 8.411 6.867 1.00 93.44 205 SER A C 1
ATOM 1576 O O . SER A 1 205 ? -5.892 9.584 6.702 1.00 93.44 205 SER A O 1
ATOM 1578 N N . LEU A 1 206 ? -6.363 7.534 7.500 1.00 95.69 206 LEU A N 1
ATOM 1579 C CA . LEU A 1 206 ? -7.634 7.901 8.119 1.00 95.69 206 LEU A CA 1
ATOM 1580 C C . LEU A 1 206 ? -7.370 8.899 9.246 1.00 95.69 206 LEU A C 1
ATOM 1582 O O . LEU A 1 206 ? -6.585 8.604 10.150 1.00 95.69 206 LEU A O 1
ATOM 1586 N N . ARG A 1 207 ? -8.018 10.064 9.208 1.00 95.75 207 ARG A N 1
ATOM 1587 C CA . ARG A 1 207 ? -7.884 11.087 10.251 1.00 95.75 207 ARG A CA 1
ATOM 1588 C C . ARG A 1 207 ? -9.005 10.972 11.267 1.00 95.75 207 ARG A C 1
ATOM 1590 O O . ARG A 1 207 ? -10.074 10.452 10.965 1.00 95.75 207 ARG A O 1
ATOM 1597 N N . LEU A 1 208 ? -8.783 11.502 12.467 1.00 95.19 208 LEU A N 1
ATOM 1598 C CA . LEU A 1 208 ? -9.829 11.564 13.495 1.00 95.19 208 LEU A CA 1
ATOM 1599 C C . LEU A 1 208 ? -11.085 12.300 13.003 1.00 95.19 208 LEU A C 1
ATOM 1601 O O . LEU A 1 208 ? -12.194 11.840 13.242 1.00 95.19 208 LEU A O 1
ATOM 1605 N N . ALA A 1 209 ? -10.900 13.397 12.264 1.00 95.00 209 ALA A N 1
ATOM 1606 C CA . ALA A 1 209 ? -11.987 14.203 11.703 1.00 95.00 209 ALA A CA 1
ATOM 1607 C C . ALA A 1 209 ? -12.801 13.486 10.608 1.00 95.00 209 ALA A C 1
ATOM 1609 O O . ALA A 1 209 ? -13.855 13.972 10.212 1.00 95.00 209 ALA A O 1
ATOM 1610 N N . ASP A 1 210 ? -12.316 12.348 10.108 1.00 95.38 210 ASP A N 1
ATOM 1611 C CA . ASP A 1 210 ? -12.988 11.564 9.073 1.00 95.38 210 ASP A CA 1
ATOM 1612 C C . ASP A 1 210 ? -13.880 10.453 9.655 1.00 95.38 210 ASP A C 1
ATOM 1614 O O . ASP A 1 210 ? -14.480 9.680 8.903 1.00 95.38 210 ASP A O 1
ATOM 1618 N N . VAL A 1 211 ? -13.967 10.355 10.985 1.00 96.69 211 VAL A N 1
ATOM 1619 C CA . VAL A 1 211 ? -14.761 9.352 11.698 1.00 96.69 211 VAL A CA 1
ATOM 1620 C C . VAL A 1 211 ? -16.036 9.991 12.247 1.00 96.69 211 VAL A C 1
ATOM 1622 O O . VAL A 1 211 ? -15.987 10.783 13.184 1.00 96.69 211 VAL A O 1
ATOM 1625 N N . ASP A 1 212 ? -17.192 9.593 11.715 1.00 95.62 212 ASP A N 1
ATOM 1626 C CA . ASP A 1 212 ? -18.501 9.960 12.264 1.00 95.62 212 ASP A CA 1
ATOM 1627 C C . ASP A 1 212 ? -19.030 8.796 13.119 1.00 95.62 212 ASP A C 1
ATOM 1629 O O . ASP A 1 212 ? -19.602 7.827 12.606 1.00 95.62 212 ASP A O 1
ATOM 1633 N N . PHE A 1 213 ? -18.815 8.883 14.438 1.00 94.31 213 PHE A N 1
ATOM 1634 C CA . PHE A 1 213 ? -19.316 7.898 15.404 1.00 94.31 213 PHE A CA 1
ATOM 1635 C C . PHE A 1 213 ? -20.847 7.858 15.459 1.00 94.31 213 PHE A C 1
ATOM 1637 O O . PHE A 1 213 ? -21.418 6.781 15.628 1.00 94.31 213 PHE A O 1
ATOM 1644 N N . GLY A 1 214 ? -21.514 9.007 15.299 1.00 91.56 214 GLY A N 1
ATOM 1645 C CA . GLY A 1 214 ? -22.970 9.112 15.401 1.00 91.56 214 GLY A CA 1
ATOM 1646 C C . GLY A 1 214 ? -23.678 8.414 14.246 1.00 91.56 214 GLY A C 1
ATOM 1647 O O . GLY A 1 214 ? -24.660 7.705 14.449 1.00 91.56 214 GLY A O 1
ATOM 1648 N N . ARG A 1 215 ? -23.143 8.554 13.029 1.00 92.44 215 ARG A N 1
ATOM 1649 C CA . ARG A 1 215 ? -23.694 7.917 11.823 1.00 92.44 215 ARG A CA 1
ATOM 1650 C C . ARG A 1 215 ? -23.050 6.581 11.466 1.00 92.44 215 ARG A C 1
ATOM 1652 O O . ARG A 1 215 ? -23.478 5.971 10.487 1.00 92.44 215 ARG A O 1
ATOM 1659 N N . ARG A 1 216 ? -22.038 6.140 12.221 1.00 94.50 216 ARG A N 1
ATOM 1660 C CA . ARG A 1 216 ? -21.230 4.934 11.964 1.00 94.50 216 ARG A CA 1
ATOM 1661 C C . ARG A 1 216 ? -20.656 4.895 10.545 1.00 94.50 216 ARG A C 1
ATOM 1663 O O . ARG A 1 216 ? -20.792 3.913 9.811 1.00 94.50 216 ARG A O 1
ATOM 1670 N N . ARG A 1 217 ? -20.023 5.996 10.136 1.00 95.06 217 ARG A N 1
ATOM 1671 C CA . ARG A 1 217 ? -19.451 6.148 8.791 1.00 95.06 217 ARG A CA 1
ATOM 1672 C C . ARG A 1 217 ? -18.031 6.691 8.840 1.00 95.06 217 ARG A C 1
ATOM 1674 O O . ARG A 1 217 ? -17.670 7.457 9.729 1.00 95.06 217 ARG A O 1
ATOM 1681 N N . LEU A 1 218 ? -17.245 6.293 7.848 1.00 95.31 218 LEU A N 1
ATOM 1682 C CA . LEU A 1 218 ? -15.900 6.787 7.597 1.00 95.31 218 LEU A CA 1
ATOM 1683 C C . LEU A 1 218 ? -15.862 7.573 6.294 1.00 95.31 218 LEU A C 1
ATOM 1685 O O . LEU A 1 218 ? -16.417 7.142 5.283 1.00 95.31 218 LEU A O 1
ATOM 1689 N N . ARG A 1 219 ? -15.143 8.688 6.299 1.00 93.44 219 ARG A N 1
ATOM 1690 C CA . ARG A 1 219 ? -14.842 9.475 5.107 1.00 93.44 219 ARG A CA 1
ATOM 1691 C C . ARG A 1 219 ? -13.460 9.100 4.593 1.00 93.44 219 ARG A C 1
ATOM 1693 O O . ARG A 1 219 ? -12.484 9.118 5.335 1.00 93.44 219 ARG A O 1
ATOM 1700 N N . VAL A 1 220 ? -13.365 8.685 3.334 1.00 90.38 220 VAL A N 1
ATOM 1701 C CA . VAL A 1 220 ? -12.137 8.089 2.798 1.00 90.38 220 VAL A CA 1
ATOM 1702 C C . VAL A 1 220 ? -11.741 8.741 1.485 1.00 90.38 220 VAL A C 1
ATOM 1704 O O . VAL A 1 220 ? -12.506 8.741 0.522 1.00 90.38 220 VAL A O 1
ATOM 1707 N N . LEU A 1 221 ? -10.493 9.204 1.413 1.00 80.81 221 LEU A N 1
ATOM 1708 C CA . LEU A 1 221 ? -9.874 9.687 0.182 1.00 80.81 221 LEU A CA 1
ATOM 1709 C C . LEU A 1 221 ? -9.260 8.515 -0.597 1.00 80.81 221 LEU A C 1
ATOM 1711 O O . LEU A 1 221 ? -8.280 7.896 -0.183 1.00 80.81 221 LEU A O 1
ATOM 1715 N N . GLY A 1 222 ? -9.871 8.182 -1.730 1.00 70.25 222 GLY A N 1
ATOM 1716 C CA . GLY A 1 222 ? -9.434 7.131 -2.642 1.00 70.25 222 GLY A CA 1
ATOM 1717 C C . GLY A 1 222 ? -8.379 7.582 -3.659 1.00 70.25 222 GLY A C 1
ATOM 1718 O O . GLY A 1 222 ? -7.864 8.700 -3.645 1.00 70.25 222 GLY A O 1
ATOM 1719 N N . LYS A 1 223 ? -8.053 6.683 -4.600 1.00 63.84 223 LYS A N 1
ATOM 1720 C CA . LYS A 1 223 ? -7.101 6.962 -5.688 1.00 63.84 223 LYS A CA 1
ATOM 1721 C C . LYS A 1 223 ? -7.592 8.139 -6.545 1.00 63.84 223 LYS A C 1
ATOM 1723 O O . LYS A 1 223 ? -8.714 8.101 -7.044 1.00 63.84 223 LYS A O 1
ATOM 1728 N N . GLY A 1 224 ? -6.719 9.123 -6.765 1.00 60.97 224 GLY A N 1
ATOM 1729 C CA . GLY A 1 224 ? -7.045 10.348 -7.505 1.00 60.97 224 GLY A CA 1
ATOM 1730 C C . GLY A 1 224 ? -7.805 11.382 -6.673 1.00 60.97 224 GLY A C 1
ATOM 1731 O O . GLY A 1 224 ? -8.568 12.150 -7.243 1.00 60.97 224 GLY A O 1
ATOM 1732 N N . SER A 1 225 ? -7.645 11.350 -5.344 1.00 61.53 225 SER A N 1
ATOM 1733 C CA . SER A 1 225 ? -8.278 12.277 -4.392 1.00 61.53 225 SER A CA 1
ATOM 1734 C C . SER A 1 225 ? -9.808 12.274 -4.427 1.00 61.53 225 SER A C 1
ATOM 1736 O O . SER A 1 225 ? -10.444 13.244 -4.036 1.00 61.53 225 SER A O 1
ATOM 1738 N N . LYS A 1 226 ? -10.415 11.173 -4.887 1.00 73.31 226 LYS A N 1
ATOM 1739 C CA . LYS A 1 226 ? -11.870 11.007 -4.872 1.00 73.31 226 LYS A CA 1
ATOM 1740 C C . LYS A 1 226 ? -12.332 10.589 -3.490 1.00 73.31 226 LYS A C 1
ATOM 1742 O O . LYS A 1 226 ? -11.924 9.538 -2.997 1.00 73.31 226 LYS A O 1
ATOM 1747 N N . GLU A 1 227 ? -13.185 11.399 -2.897 1.00 83.56 227 GLU A N 1
ATOM 1748 C CA . GLU A 1 227 ? -13.786 11.126 -1.604 1.00 83.56 227 GLU A CA 1
ATOM 1749 C C . GLU A 1 227 ? -14.940 10.126 -1.729 1.00 83.56 227 GLU A C 1
ATOM 1751 O O . GLU A 1 227 ? -15.640 10.090 -2.742 1.00 83.56 227 GLU A O 1
ATOM 1756 N N . ARG A 1 228 ? -15.120 9.293 -0.704 1.00 88.69 228 ARG A N 1
ATOM 1757 C CA . ARG A 1 228 ? -16.315 8.464 -0.529 1.00 88.69 228 ARG A CA 1
ATOM 1758 C C . ARG A 1 228 ? -16.636 8.285 0.946 1.00 88.69 228 ARG A C 1
ATOM 1760 O O . ARG A 1 228 ? -15.732 8.297 1.785 1.00 88.69 228 ARG A O 1
ATOM 1767 N N . VAL A 1 229 ? -17.908 8.050 1.236 1.00 90.75 229 VAL A N 1
ATOM 1768 C CA . VAL A 1 229 ? -18.389 7.731 2.580 1.00 90.75 229 VAL A CA 1
ATOM 1769 C C . VAL A 1 229 ? -18.662 6.235 2.662 1.00 90.75 229 VAL A C 1
ATOM 1771 O O . VAL A 1 229 ? -19.338 5.672 1.808 1.00 90.75 229 VAL A O 1
ATOM 1774 N N . VAL A 1 230 ? -18.116 5.588 3.686 1.00 91.50 230 VAL A N 1
ATOM 1775 C CA . VAL A 1 230 ? -18.193 4.142 3.884 1.00 91.50 230 VAL A CA 1
ATOM 1776 C C . VAL A 1 230 ? -18.889 3.867 5.218 1.00 91.50 230 VAL A C 1
ATOM 1778 O O . VAL A 1 230 ? -18.332 4.223 6.259 1.00 91.50 230 VAL A O 1
ATOM 1781 N N . PRO A 1 231 ? -20.089 3.262 5.233 1.00 92.50 231 PRO A N 1
ATOM 1782 C CA . PRO A 1 231 ? -20.651 2.714 6.460 1.00 92.50 231 PRO A CA 1
ATOM 1783 C C . PRO A 1 231 ? -19.800 1.531 6.926 1.00 92.50 231 PRO A C 1
ATOM 1785 O O . PRO A 1 231 ? -19.376 0.707 6.116 1.00 92.50 231 PRO A O 1
ATOM 1788 N N . VAL A 1 232 ? -19.535 1.459 8.228 1.00 93.25 232 VAL A N 1
ATOM 1789 C CA . VAL A 1 232 ? -18.766 0.361 8.825 1.00 93.25 232 VAL A CA 1
ATOM 1790 C C . VAL A 1 232 ? -19.551 -0.209 9.993 1.00 93.25 232 VAL A C 1
ATOM 1792 O O . VAL A 1 232 ? -20.266 0.512 10.691 1.00 93.25 232 VAL A O 1
ATOM 1795 N N . ASP A 1 233 ? -19.421 -1.514 10.190 1.00 92.31 233 ASP A N 1
ATOM 1796 C CA . ASP A 1 233 ? -20.069 -2.222 11.282 1.00 92.31 233 ASP A CA 1
ATOM 1797 C C . ASP A 1 233 ? -19.708 -1.650 12.670 1.00 92.31 233 ASP A C 1
ATOM 1799 O O . ASP A 1 233 ? -18.625 -1.095 12.887 1.00 92.31 233 ASP A O 1
ATOM 1803 N N . ALA A 1 234 ? -20.621 -1.812 13.631 1.00 94.31 234 ALA A N 1
ATOM 1804 C CA . ALA A 1 234 ? -20.469 -1.334 15.001 1.00 94.31 234 ALA A CA 1
ATOM 1805 C C . ALA A 1 234 ? -19.211 -1.876 15.696 1.00 94.31 234 ALA A C 1
ATOM 1807 O O . ALA A 1 234 ? -18.596 -1.145 16.473 1.00 94.31 234 ALA A O 1
ATOM 1808 N N . VAL A 1 235 ? -18.794 -3.110 15.390 1.00 95.25 235 VAL A N 1
ATOM 1809 C CA . VAL A 1 235 ? -17.599 -3.739 15.974 1.00 95.25 235 VAL A CA 1
ATOM 1810 C C . VAL A 1 235 ? -16.351 -2.881 15.744 1.00 95.25 235 VAL A C 1
ATOM 1812 O O . VAL A 1 235 ? -15.540 -2.712 16.656 1.00 95.25 235 VAL A O 1
ATOM 1815 N N . PHE A 1 236 ? -16.220 -2.253 14.571 1.00 97.06 236 PHE A N 1
ATOM 1816 C CA . PHE A 1 236 ? -15.126 -1.317 14.307 1.00 97.06 236 PHE A CA 1
ATOM 1817 C C . PHE A 1 236 ? -15.154 -0.119 15.262 1.00 97.06 236 PHE A C 1
ATOM 1819 O O . PHE A 1 236 ? -14.116 0.246 15.810 1.00 97.06 236 PHE A O 1
ATOM 1826 N N . PHE A 1 237 ? -16.323 0.491 15.471 1.00 97.75 237 PHE A N 1
ATOM 1827 C CA . PHE A 1 237 ? -16.463 1.671 16.327 1.00 97.75 237 PHE A CA 1
ATOM 1828 C C . PHE A 1 237 ? -16.241 1.344 17.805 1.00 97.75 237 PHE A C 1
ATOM 1830 O O . PHE A 1 237 ? -15.676 2.169 18.523 1.00 97.75 237 PHE A O 1
ATOM 1837 N N . THR A 1 238 ? -16.613 0.139 18.243 1.00 97.62 238 THR A N 1
ATOM 1838 C CA . THR A 1 238 ? -16.310 -0.370 19.587 1.00 97.62 238 THR A CA 1
ATOM 1839 C C . THR A 1 238 ? -14.801 -0.464 19.807 1.00 97.62 238 THR A C 1
ATOM 1841 O O . THR A 1 238 ? -14.275 0.128 20.751 1.00 97.62 238 THR A O 1
ATOM 1844 N N . GLU A 1 239 ? -14.085 -1.133 18.900 1.00 98.25 239 GLU A N 1
ATOM 1845 C CA . GLU A 1 239 ? -12.624 -1.257 18.971 1.00 98.25 239 GLU A CA 1
ATOM 1846 C C . GLU A 1 239 ? -11.935 0.103 18.834 1.00 98.25 239 GLU A C 1
ATOM 1848 O O . GLU A 1 239 ? -10.992 0.410 19.560 1.00 98.25 239 GLU A O 1
ATOM 1853 N N . LEU A 1 240 ? -12.432 0.964 17.945 1.00 98.19 240 LEU A N 1
ATOM 1854 C CA . LEU A 1 240 ? -11.876 2.295 17.770 1.00 98.19 240 LEU A CA 1
ATOM 1855 C C . LEU A 1 240 ? -12.055 3.149 19.031 1.00 98.19 240 LEU A C 1
ATOM 1857 O O . LEU A 1 240 ? -11.113 3.819 19.445 1.00 98.19 240 LEU A O 1
ATOM 1861 N N . SER A 1 241 ? -13.229 3.114 19.662 1.00 97.88 241 SER A N 1
ATOM 1862 C CA . SER A 1 241 ? -13.483 3.835 20.913 1.00 97.88 241 SER A CA 1
ATOM 1863 C C . SER A 1 241 ? -12.560 3.352 22.033 1.00 97.88 241 SER A C 1
ATOM 1865 O O . SER A 1 241 ? -11.942 4.171 22.716 1.00 97.88 241 SER A O 1
ATOM 1867 N N . ALA A 1 242 ? -12.399 2.033 22.180 1.00 98.25 242 ALA A N 1
ATOM 1868 C CA . ALA A 1 242 ? -11.488 1.447 23.158 1.00 98.25 242 ALA A CA 1
ATOM 1869 C C . ALA A 1 242 ? -10.034 1.870 22.903 1.00 98.25 242 ALA A C 1
ATOM 1871 O O . ALA A 1 242 ? -9.353 2.315 23.823 1.00 98.25 242 ALA A O 1
ATOM 1872 N N . TYR A 1 243 ? -9.579 1.843 21.649 1.00 98.44 243 TYR A N 1
ATOM 1873 C CA . TYR A 1 243 ? -8.259 2.342 21.266 1.00 98.44 243 TYR A CA 1
ATOM 1874 C C . TYR A 1 243 ? -8.064 3.821 21.625 1.00 98.44 243 TYR A C 1
ATOM 1876 O O . TYR A 1 243 ? -7.071 4.171 22.264 1.00 98.44 243 TYR A O 1
ATOM 1884 N N . LEU A 1 244 ? -9.002 4.693 21.241 1.00 96.88 244 LEU A N 1
ATOM 1885 C CA . LEU A 1 244 ? -8.887 6.135 21.480 1.00 96.88 244 LEU A CA 1
ATOM 1886 C C . LEU A 1 244 ? -8.875 6.486 22.973 1.00 96.88 244 LEU A C 1
ATOM 1888 O O . LEU A 1 244 ? -8.257 7.478 23.346 1.00 96.88 244 LEU A O 1
ATOM 1892 N N . ARG A 1 245 ? -9.544 5.685 23.811 1.00 96.75 245 ARG A N 1
ATOM 1893 C CA . ARG A 1 245 ? -9.636 5.905 25.261 1.00 96.75 245 ARG A CA 1
ATOM 1894 C C . ARG A 1 245 ? -8.496 5.271 26.054 1.00 96.75 245 ARG A C 1
ATOM 1896 O O . ARG A 1 245 ? -8.074 5.853 27.045 1.00 96.75 245 ARG A O 1
ATOM 1903 N N . LEU A 1 246 ? -8.060 4.071 25.670 1.00 97.69 246 LEU A N 1
ATOM 1904 C CA . LEU A 1 246 ? -7.191 3.225 26.498 1.00 97.69 246 LEU A CA 1
ATOM 1905 C C . LEU A 1 246 ? -5.757 3.117 25.972 1.00 97.69 246 LEU A C 1
ATOM 1907 O O . LEU A 1 246 ? -4.851 2.818 26.743 1.00 97.69 246 LEU A O 1
ATOM 1911 N N . GLU A 1 247 ? -5.538 3.313 24.669 1.00 97.62 247 GLU A N 1
ATOM 1912 C CA . GLU A 1 247 ? -4.257 2.992 24.026 1.00 97.62 247 GLU A CA 1
ATOM 1913 C C . GLU A 1 247 ? -3.597 4.189 23.338 1.00 97.62 247 GLU A C 1
ATOM 1915 O O . GLU A 1 247 ? -2.369 4.286 23.335 1.00 97.62 247 GLU A O 1
ATOM 1920 N N . ARG A 1 248 ? -4.373 5.084 22.709 1.00 96.62 248 ARG A N 1
ATOM 1921 C CA . ARG A 1 248 ? -3.823 6.233 21.978 1.00 96.62 248 ARG A CA 1
ATOM 1922 C C . ARG A 1 248 ? -3.216 7.235 22.972 1.00 96.62 248 ARG A C 1
ATOM 1924 O O . ARG A 1 248 ? -3.946 7.716 23.836 1.00 96.62 248 ARG A O 1
ATOM 1931 N N . PRO A 1 249 ? -1.927 7.608 22.836 1.00 94.31 249 PRO A N 1
ATOM 1932 C CA . PRO A 1 249 ? -1.323 8.604 23.715 1.00 94.31 249 PRO A CA 1
ATOM 1933 C C . PRO A 1 249 ? -2.096 9.937 23.680 1.00 94.31 249 PRO A C 1
ATOM 1935 O O . PRO A 1 249 ? -2.467 10.390 22.588 1.00 94.31 249 PRO A O 1
ATOM 1938 N N . PRO A 1 250 ? -2.354 10.568 24.839 1.00 91.25 250 PRO A N 1
ATOM 1939 C CA . PRO A 1 250 ? -3.041 11.854 24.898 1.00 91.25 250 PRO A CA 1
ATOM 1940 C C . PRO A 1 250 ? -2.144 12.992 24.386 1.00 91.25 250 PRO A C 1
ATOM 1942 O O . PRO A 1 250 ? -0.920 12.881 24.375 1.00 91.25 250 PRO A O 1
ATOM 1945 N N . GLY A 1 251 ? -2.755 14.103 23.963 1.00 89.62 251 GLY A N 1
ATOM 1946 C CA . GLY A 1 251 ? -2.032 15.334 23.602 1.00 89.62 251 GLY A CA 1
ATOM 1947 C C . GLY A 1 251 ? -1.272 15.308 22.267 1.00 89.62 251 GLY A C 1
ATOM 1948 O O . GLY A 1 251 ? -0.496 16.218 21.992 1.00 89.62 251 GLY A O 1
ATOM 1949 N N . LEU A 1 252 ? -1.474 14.292 21.422 1.00 92.50 252 LEU A N 1
ATOM 1950 C CA . LEU A 1 252 ? -0.827 14.225 20.109 1.00 92.50 252 LEU A CA 1
ATOM 1951 C C . LEU A 1 252 ? -1.409 15.252 19.128 1.00 92.50 252 LEU A C 1
ATOM 1953 O O . LEU A 1 252 ? -2.621 15.298 18.921 1.00 92.50 252 LEU A O 1
ATOM 1957 N N . VAL A 1 253 ? -0.527 15.982 18.440 1.00 90.50 253 VAL A N 1
ATOM 1958 C CA . VAL A 1 253 ? -0.880 16.899 17.333 1.00 90.50 253 VAL A CA 1
ATOM 1959 C C . VAL A 1 253 ? -1.205 16.133 16.037 1.00 90.50 253 VAL A C 1
ATOM 1961 O O . VAL A 1 253 ? -1.853 16.658 15.136 1.00 90.50 253 VAL A O 1
ATOM 1964 N N . THR A 1 254 ? -0.786 14.867 15.942 1.00 92.88 254 THR A N 1
ATOM 1965 C CA . THR A 1 254 ? -0.982 13.992 14.778 1.00 92.88 254 THR A CA 1
ATOM 1966 C C . THR A 1 254 ? -2.472 13.850 14.409 1.00 92.88 254 THR A C 1
ATOM 1968 O O . THR A 1 254 ? -3.245 13.324 15.222 1.00 92.88 254 THR A O 1
ATOM 1971 N N . PRO A 1 255 ? -2.896 14.255 13.191 1.00 94.38 255 PRO A N 1
ATOM 1972 C CA . PRO A 1 255 ? -4.294 14.160 12.765 1.00 94.38 255 PRO A CA 1
ATOM 1973 C C . PRO A 1 255 ? -4.718 12.726 12.421 1.00 94.38 255 PRO A C 1
ATOM 1975 O O . PRO A 1 255 ? -5.912 12.410 12.468 1.00 94.38 255 PRO A O 1
ATOM 1978 N N . GLU A 1 256 ? -3.770 11.853 12.068 1.00 95.81 256 GLU A N 1
ATOM 1979 C CA . GLU A 1 256 ? -4.031 10.445 11.794 1.00 95.81 256 GLU A CA 1
ATOM 1980 C C . GLU A 1 256 ? -4.616 9.736 13.022 1.00 95.81 256 GLU A C 1
ATOM 1982 O O . GLU A 1 256 ? -4.190 9.896 14.173 1.00 95.81 256 GLU A O 1
ATOM 1987 N N . CYS A 1 257 ? -5.617 8.908 12.745 1.00 95.88 257 CYS A N 1
ATOM 1988 C CA . CYS A 1 257 ? -6.345 8.142 13.736 1.00 95.88 257 CYS A CA 1
ATOM 1989 C C . CYS A 1 257 ? -5.428 7.094 14.385 1.00 95.88 257 CYS A C 1
ATOM 1991 O O . CYS A 1 257 ? -5.280 7.053 15.610 1.00 95.88 257 CYS A O 1
ATOM 1993 N N . PHE A 1 258 ? -4.749 6.287 13.565 1.00 97.81 258 PHE A N 1
ATOM 1994 C CA . PHE A 1 258 ? -3.895 5.194 14.024 1.00 97.81 258 PHE A CA 1
ATOM 1995 C C . PHE A 1 258 ? -2.429 5.620 14.125 1.00 97.81 258 PHE A C 1
ATOM 1997 O O . PHE A 1 258 ? -1.787 5.933 13.118 1.00 97.81 258 PHE A O 1
ATOM 2004 N N . VAL A 1 259 ? -1.879 5.549 15.338 1.00 97.75 259 VAL A N 1
ATOM 2005 C CA . VAL A 1 259 ? -0.483 5.900 15.630 1.00 97.75 259 VAL A CA 1
ATOM 2006 C C . VAL A 1 259 ? 0.320 4.703 16.135 1.00 97.75 259 VAL A C 1
ATOM 2008 O O . VAL A 1 259 ? -0.214 3.650 16.501 1.00 97.75 259 VAL A O 1
ATOM 2011 N N . VAL A 1 260 ? 1.640 4.838 16.132 1.00 97.19 260 VAL A N 1
ATOM 2012 C CA . VAL A 1 260 ? 2.557 3.875 16.738 1.00 97.19 260 VAL A CA 1
ATOM 2013 C C . VAL A 1 260 ? 2.403 3.919 18.262 1.00 97.19 260 VAL A C 1
ATOM 2015 O O . VAL A 1 260 ? 2.502 4.978 18.872 1.00 97.19 260 VAL A O 1
ATOM 2018 N N . LEU A 1 261 ? 2.167 2.754 18.873 1.00 95.81 261 LEU A N 1
ATOM 2019 C CA . LEU A 1 261 ? 1.915 2.620 20.314 1.00 95.81 261 LEU A CA 1
ATOM 2020 C C . LEU A 1 261 ? 3.166 2.325 21.150 1.00 95.81 261 LEU A C 1
ATOM 2022 O O . LEU A 1 261 ? 3.125 2.450 22.366 1.00 95.81 261 LEU A O 1
ATOM 2026 N N . ARG A 1 262 ? 4.259 1.859 20.532 1.00 91.12 262 ARG A N 1
ATOM 2027 C CA . ARG A 1 262 ? 5.477 1.426 21.240 1.00 91.12 262 ARG A CA 1
ATOM 2028 C C . ARG A 1 262 ? 6.735 1.711 20.424 1.00 91.12 262 ARG A C 1
ATOM 2030 O O . ARG A 1 262 ? 6.694 1.617 19.198 1.00 91.12 262 ARG A O 1
ATOM 2037 N N . GLY A 1 263 ? 7.848 1.957 21.115 1.00 92.25 263 GLY A N 1
ATOM 2038 C CA . GLY A 1 263 ? 9.170 2.166 20.519 1.00 92.25 263 GLY A CA 1
ATOM 2039 C C . GLY A 1 263 ? 9.545 3.642 20.320 1.00 92.25 263 GLY A C 1
ATOM 2040 O O . GLY A 1 263 ? 8.870 4.524 20.840 1.00 92.25 263 GLY A O 1
ATOM 2041 N N . PRO A 1 264 ? 10.618 3.930 19.566 1.00 91.38 264 PRO A N 1
ATOM 2042 C CA . PRO A 1 264 ? 11.168 5.285 19.447 1.00 91.38 264 PRO A CA 1
ATOM 2043 C C . PRO A 1 264 ? 10.278 6.258 18.658 1.00 91.38 264 PRO A C 1
ATOM 2045 O O . PRO A 1 264 ? 10.465 7.462 18.741 1.00 91.38 264 PRO A O 1
ATOM 2048 N N . THR A 1 265 ? 9.312 5.752 17.887 1.00 93.69 265 THR A N 1
ATOM 2049 C CA . THR A 1 265 ? 8.412 6.558 17.044 1.00 93.69 265 THR A CA 1
ATOM 2050 C C . THR A 1 265 ? 6.979 6.610 17.581 1.00 93.69 265 THR A C 1
ATOM 2052 O O . THR A 1 265 ? 6.040 6.795 16.809 1.00 93.69 265 THR A O 1
ATOM 2055 N N . VAL A 1 266 ? 6.783 6.408 18.890 1.00 94.75 266 VAL A N 1
ATOM 2056 C CA . VAL A 1 266 ? 5.461 6.496 19.542 1.00 94.75 266 VAL A CA 1
ATOM 2057 C C . VAL A 1 266 ? 4.769 7.817 19.201 1.00 94.75 266 VAL A C 1
ATOM 2059 O O . VAL A 1 266 ? 5.393 8.870 19.174 1.00 94.75 266 VAL A O 1
ATOM 2062 N N . GLY A 1 267 ? 3.469 7.749 18.910 1.00 94.75 267 GLY A N 1
ATOM 2063 C CA . GLY A 1 267 ? 2.657 8.912 18.539 1.00 94.75 267 GLY A CA 1
ATOM 2064 C C . GLY A 1 267 ? 2.758 9.333 17.068 1.00 94.75 267 GLY A C 1
ATOM 2065 O O . GLY A 1 267 ? 1.884 10.056 16.582 1.00 94.75 267 GLY A O 1
ATOM 2066 N N . ALA A 1 268 ? 3.748 8.830 16.322 1.00 96.31 268 ALA A N 1
ATOM 2067 C CA . ALA A 1 268 ? 3.817 9.025 14.877 1.00 96.31 268 ALA A CA 1
ATOM 2068 C C . ALA A 1 268 ? 2.751 8.182 14.142 1.00 96.31 268 ALA A C 1
ATOM 2070 O O . ALA A 1 268 ? 2.368 7.112 14.634 1.00 96.31 268 ALA A O 1
ATOM 2071 N N . PRO A 1 269 ? 2.294 8.597 12.944 1.00 96.94 269 PRO A N 1
ATOM 2072 C CA . PRO A 1 269 ? 1.366 7.813 12.129 1.00 96.94 269 PRO A CA 1
ATOM 2073 C C . PRO A 1 269 ? 1.856 6.389 11.844 1.00 96.94 269 PRO A C 1
ATOM 2075 O O . PRO A 1 269 ? 3.047 6.146 11.622 1.00 96.94 269 PRO A O 1
ATOM 2078 N N . VAL A 1 270 ? 0.930 5.425 11.775 1.00 96.62 270 VAL A N 1
ATOM 2079 C CA . VAL A 1 270 ? 1.277 4.052 11.375 1.00 96.62 270 VAL A CA 1
ATOM 2080 C C . VAL A 1 270 ? 1.800 4.029 9.935 1.00 96.62 270 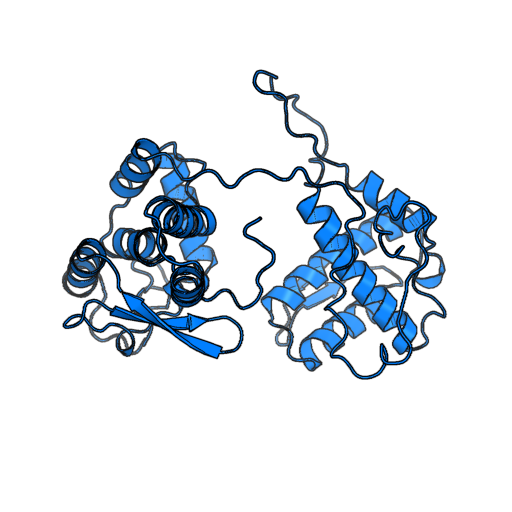VAL A C 1
ATOM 2082 O O . VAL A 1 270 ? 1.091 4.300 8.963 1.00 96.62 270 VAL A O 1
ATOM 2085 N N . THR A 1 271 ? 3.056 3.616 9.780 1.00 95.06 271 THR A N 1
ATOM 2086 C CA . THR A 1 271 ? 3.704 3.502 8.469 1.00 95.06 271 THR A CA 1
ATOM 2087 C C . THR A 1 271 ? 3.278 2.236 7.722 1.00 95.06 271 THR A C 1
ATOM 2089 O O . THR A 1 271 ? 2.798 1.259 8.304 1.00 95.06 271 THR A O 1
ATOM 2092 N N . GLU A 1 272 ? 3.493 2.205 6.401 1.00 92.81 272 GLU A N 1
ATOM 2093 C CA . GLU A 1 272 ? 3.267 0.990 5.605 1.00 92.81 272 GLU A CA 1
ATOM 2094 C C . GLU A 1 272 ? 4.116 -0.185 6.119 1.00 92.81 272 GLU A C 1
ATOM 2096 O O . GLU A 1 272 ? 3.626 -1.310 6.225 1.00 92.81 272 GLU A O 1
ATOM 2101 N N . ALA A 1 273 ? 5.377 0.074 6.478 1.00 91.81 273 ALA A N 1
ATOM 2102 C CA . ALA A 1 273 ? 6.268 -0.931 7.045 1.00 91.81 273 ALA A CA 1
ATOM 2103 C C . ALA A 1 273 ? 5.747 -1.456 8.392 1.00 91.81 273 ALA A C 1
ATOM 2105 O O . ALA A 1 273 ? 5.737 -2.671 8.603 1.00 91.81 273 ALA A O 1
ATOM 2106 N N . GLY A 1 274 ? 5.247 -0.566 9.258 1.00 94.56 274 GLY A N 1
ATOM 2107 C CA . GLY A 1 274 ? 4.633 -0.929 10.537 1.00 94.56 274 GLY A CA 1
ATOM 2108 C C . GLY A 1 274 ? 3.431 -1.853 10.355 1.00 94.56 274 GLY A C 1
ATOM 2109 O O . GLY A 1 274 ? 3.398 -2.946 10.922 1.00 94.56 274 GLY A O 1
ATOM 2110 N N . LEU A 1 275 ? 2.499 -1.481 9.474 1.00 95.69 275 LEU A N 1
ATOM 2111 C CA . LEU A 1 275 ? 1.327 -2.302 9.162 1.00 95.69 275 LEU A CA 1
ATOM 2112 C C . LEU A 1 275 ? 1.718 -3.655 8.539 1.00 95.69 275 LEU A C 1
ATOM 2114 O O . LEU A 1 275 ? 1.164 -4.694 8.891 1.00 95.69 275 LEU A O 1
ATOM 2118 N N . ARG A 1 276 ? 2.708 -3.689 7.638 1.00 94.31 276 ARG A N 1
ATOM 2119 C CA . ARG A 1 276 ? 3.214 -4.952 7.065 1.00 94.31 276 ARG A CA 1
ATOM 2120 C C . ARG A 1 276 ? 3.848 -5.846 8.129 1.00 94.31 276 ARG A C 1
ATOM 2122 O O . ARG A 1 276 ? 3.686 -7.064 8.055 1.00 94.31 276 ARG A O 1
ATOM 2129 N N . SER A 1 277 ? 4.558 -5.259 9.091 1.00 94.50 277 SER A N 1
ATOM 2130 C CA . SER A 1 277 ? 5.160 -5.979 10.215 1.00 94.50 277 SER A CA 1
ATOM 2131 C C . SER A 1 277 ? 4.092 -6.587 11.125 1.00 94.50 277 SER A C 1
ATOM 2133 O O . SER A 1 277 ? 4.170 -7.777 11.424 1.00 94.50 277 SER A O 1
ATOM 2135 N N . LEU A 1 278 ? 3.048 -5.816 11.458 1.00 95.62 278 LEU A N 1
ATOM 2136 C CA . LEU A 1 278 ? 1.866 -6.281 12.192 1.00 95.62 278 LEU A CA 1
ATOM 2137 C C . LEU A 1 278 ? 1.254 -7.511 11.511 1.00 95.62 278 LEU A C 1
ATOM 2139 O O . LEU A 1 278 ? 1.196 -8.585 12.106 1.00 95.62 278 LEU A O 1
ATOM 2143 N N . PHE A 1 279 ? 0.883 -7.399 10.233 1.00 96.81 279 PHE A N 1
ATOM 2144 C CA . PHE A 1 279 ? 0.279 -8.518 9.502 1.00 96.81 279 PHE A CA 1
ATOM 2145 C C . PHE A 1 279 ? 1.220 -9.714 9.350 1.00 96.81 279 PHE A C 1
ATOM 2147 O O . PHE A 1 279 ? 0.763 -10.846 9.245 1.00 96.81 279 PHE A O 1
ATOM 2154 N N . ARG A 1 280 ? 2.537 -9.511 9.269 1.00 95.62 280 ARG A N 1
ATOM 2155 C CA . ARG A 1 280 ? 3.491 -10.627 9.237 1.00 95.62 280 ARG A CA 1
ATOM 2156 C C . ARG A 1 280 ? 3.493 -11.371 10.571 1.00 95.62 280 ARG A C 1
ATOM 2158 O O . ARG A 1 280 ? 3.209 -12.563 10.564 1.00 95.62 280 ARG A O 1
ATOM 2165 N N . ARG A 1 281 ? 3.701 -10.653 11.676 1.00 95.25 281 ARG A N 1
ATOM 2166 C CA . ARG A 1 281 ? 3.732 -11.215 13.031 1.00 95.25 281 ARG A CA 1
ATOM 2167 C C . ARG A 1 281 ? 2.465 -12.008 13.346 1.00 95.25 281 ARG A C 1
ATOM 2169 O O . ARG A 1 281 ? 2.543 -13.146 13.784 1.00 95.25 281 ARG A O 1
ATOM 2176 N N . HIS A 1 282 ? 1.295 -11.426 13.101 1.00 96.56 282 HIS A N 1
ATOM 2177 C CA . HIS A 1 282 ? 0.033 -12.062 13.479 1.00 96.56 282 HIS A CA 1
ATOM 2178 C C . HIS A 1 282 ? -0.337 -13.249 12.590 1.00 96.56 282 HIS A C 1
ATOM 2180 O O . HIS A 1 282 ? -0.940 -14.199 13.076 1.00 96.56 282 HIS A O 1
ATOM 2186 N N . ARG A 1 283 ? 0.101 -13.275 11.325 1.00 95.94 283 ARG A N 1
ATOM 2187 C CA . ARG A 1 283 ? -0.020 -14.478 10.485 1.00 95.94 283 ARG A CA 1
ATOM 2188 C C . ARG A 1 283 ? 0.873 -15.620 10.957 1.00 95.94 283 ARG A C 1
ATOM 2190 O O . ARG A 1 283 ? 0.476 -16.769 10.837 1.00 95.94 283 ARG A O 1
ATOM 2197 N N . GLU A 1 284 ? 2.072 -15.307 11.443 1.00 94.31 284 GLU A N 1
ATOM 2198 C CA . GLU A 1 284 ? 2.987 -16.305 12.011 1.00 94.31 284 GLU A CA 1
ATOM 2199 C C . GLU A 1 284 ? 2.424 -16.876 13.320 1.00 94.31 284 GLU A C 1
ATOM 2201 O O . GLU A 1 284 ? 2.471 -18.083 13.515 1.00 94.31 284 GLU A O 1
ATOM 2206 N N . LEU A 1 285 ? 1.819 -16.035 14.167 1.00 94.19 285 LEU A N 1
ATOM 2207 C CA . LEU A 1 285 ? 1.216 -16.459 15.437 1.00 94.19 285 LEU A CA 1
ATOM 2208 C C . LEU A 1 285 ? -0.080 -17.267 15.278 1.00 94.19 285 LEU A C 1
ATOM 2210 O O . LEU A 1 285 ? -0.311 -18.191 16.045 1.00 94.19 285 LEU A O 1
ATOM 2214 N N . SER A 1 286 ? -0.938 -16.900 14.324 1.00 94.69 286 SER A N 1
ATOM 2215 C CA . SER A 1 286 ? -2.257 -17.531 14.131 1.00 94.69 286 SER A CA 1
ATOM 2216 C C . SER A 1 286 ? -2.262 -18.674 13.114 1.00 94.69 286 SER A C 1
ATOM 2218 O O . SER A 1 286 ? -3.280 -19.332 12.943 1.00 94.69 286 SER A O 1
ATOM 2220 N N . GLY A 1 287 ? -1.181 -18.865 12.351 1.00 92.69 287 GLY A N 1
ATOM 2221 C CA . GLY A 1 287 ? -1.173 -19.766 11.193 1.00 92.69 287 GLY A CA 1
ATOM 2222 C C . GLY A 1 287 ? -1.972 -19.253 9.983 1.00 92.69 287 GLY A C 1
ATOM 2223 O O . GLY A 1 287 ? -1.943 -19.870 8.917 1.00 92.69 287 GLY A O 1
ATOM 2224 N N . ALA A 1 288 ? -2.624 -18.087 10.079 1.00 92.31 288 ALA A N 1
ATOM 2225 C CA . ALA A 1 288 ? -3.520 -17.543 9.059 1.00 92.31 288 ALA A CA 1
ATOM 2226 C C . ALA A 1 288 ? -2.776 -16.911 7.860 1.00 92.31 288 ALA A C 1
ATOM 2228 O O . ALA A 1 288 ? -2.954 -15.742 7.513 1.00 92.31 288 ALA A O 1
ATOM 2229 N N . GLY A 1 289 ? -1.917 -17.671 7.171 1.00 88.81 289 GLY A N 1
ATOM 2230 C CA . GLY A 1 289 ? -0.983 -17.174 6.146 1.00 88.81 289 GLY A CA 1
ATOM 2231 C C . GLY A 1 289 ? -1.608 -16.383 4.979 1.00 88.81 289 GLY A C 1
ATOM 2232 O O . GLY A 1 289 ? -0.917 -15.568 4.335 1.00 88.81 289 GLY A O 1
ATOM 2233 N N . ARG A 1 290 ? -2.908 -16.594 4.724 1.00 87.94 290 ARG A N 1
ATOM 2234 C CA . ARG A 1 290 ? -3.715 -15.925 3.688 1.00 87.94 290 ARG A CA 1
ATOM 2235 C C . ARG A 1 290 ? -4.227 -14.540 4.106 1.00 87.94 290 ARG A C 1
ATOM 2237 O O . ARG A 1 290 ? -4.477 -13.723 3.217 1.00 87.94 290 ARG A O 1
ATOM 2244 N N . VAL A 1 291 ? -4.318 -14.236 5.403 1.00 92.75 291 VAL A N 1
ATOM 2245 C CA . VAL A 1 291 ? -4.897 -12.981 5.909 1.00 92.75 291 VAL A CA 1
ATOM 2246 C C . VAL A 1 291 ? -3.960 -11.806 5.638 1.00 92.75 291 VAL A C 1
ATOM 2248 O O . VAL A 1 291 ? -2.933 -11.602 6.282 1.00 92.75 291 VAL A O 1
ATOM 2251 N N . ARG A 1 292 ? -4.282 -11.021 4.611 1.00 92.62 292 ARG A N 1
ATOM 2252 C CA . ARG A 1 292 ? -3.501 -9.861 4.161 1.00 92.62 292 ARG A CA 1
ATOM 2253 C C . ARG A 1 292 ? -4.450 -8.691 3.922 1.00 92.62 292 ARG A C 1
ATOM 2255 O O . ARG A 1 292 ? -5.588 -8.946 3.535 1.00 92.62 292 ARG A O 1
ATOM 2262 N N . PRO A 1 293 ? -3.987 -7.430 4.000 1.00 93.56 293 PRO A N 1
ATOM 2263 C CA . PRO A 1 293 ? -4.864 -6.269 3.831 1.00 93.56 293 PRO A CA 1
ATOM 2264 C C . PRO A 1 293 ? -5.739 -6.314 2.571 1.00 93.56 293 PRO A C 1
ATOM 2266 O O . PRO A 1 293 ? -6.936 -6.067 2.619 1.00 93.56 293 PRO A O 1
ATOM 2269 N N . HIS A 1 294 ? -5.156 -6.700 1.431 1.00 89.94 294 HIS A N 1
ATOM 2270 C CA . HIS A 1 294 ? -5.905 -6.810 0.178 1.00 89.94 294 HIS A CA 1
ATOM 2271 C C . HIS A 1 294 ? -6.908 -7.971 0.169 1.00 89.94 294 HIS A C 1
ATOM 2273 O O . HIS A 1 294 ? -7.907 -7.868 -0.528 1.00 89.94 294 HIS A O 1
ATOM 2279 N N . ARG A 1 295 ? -6.659 -9.061 0.913 1.00 90.19 295 ARG A N 1
ATOM 2280 C CA . ARG A 1 295 ? -7.579 -10.205 1.020 1.00 90.19 295 ARG A CA 1
ATOM 2281 C C . ARG A 1 295 ? -8.748 -9.913 1.956 1.00 90.19 295 ARG A C 1
ATOM 2283 O O . ARG A 1 295 ? -9.853 -10.317 1.632 1.00 90.19 295 ARG A O 1
ATOM 2290 N N . LEU A 1 296 ? -8.529 -9.167 3.041 1.00 93.56 296 LEU A N 1
ATOM 2291 C CA . LEU A 1 296 ? -9.615 -8.683 3.907 1.00 93.56 296 LEU A CA 1
ATOM 2292 C C . LEU A 1 296 ? -10.597 -7.825 3.104 1.00 93.56 296 LEU A C 1
ATOM 2294 O O . LEU A 1 296 ? -11.776 -8.141 3.013 1.00 93.56 296 LEU A O 1
ATOM 2298 N N . ARG A 1 297 ? -10.073 -6.818 2.397 1.00 91.44 297 ARG A N 1
ATOM 2299 C CA . ARG A 1 297 ? -10.876 -5.980 1.501 1.00 91.44 297 ARG A CA 1
ATOM 2300 C C . ARG A 1 297 ? -11.554 -6.777 0.383 1.00 91.44 297 ARG A C 1
ATOM 2302 O O . ARG A 1 297 ? -12.646 -6.435 -0.054 1.00 91.44 297 ARG A O 1
ATOM 2309 N N . HIS A 1 298 ? -10.872 -7.786 -0.145 1.00 88.19 298 HIS A N 1
ATOM 2310 C CA . HIS A 1 298 ? -11.449 -8.640 -1.171 1.00 88.19 298 HIS A CA 1
ATOM 2311 C C . HIS A 1 298 ? -12.631 -9.453 -0.626 1.00 88.19 298 HIS A C 1
ATOM 2313 O O . HIS A 1 298 ? -13.662 -9.545 -1.283 1.00 88.19 298 HIS A O 1
ATOM 2319 N N . THR A 1 299 ? -12.479 -9.991 0.586 1.00 90.50 299 THR A N 1
ATOM 2320 C CA . THR A 1 299 ? -13.531 -10.724 1.302 1.00 90.50 299 THR A CA 1
ATOM 2321 C C . THR A 1 299 ? -14.754 -9.835 1.456 1.00 90.50 299 THR A C 1
ATOM 2323 O O . THR A 1 299 ? -15.797 -10.211 0.952 1.00 90.50 299 THR A O 1
ATOM 2326 N N . TYR A 1 300 ? -14.598 -8.598 1.948 1.00 90.94 300 TYR A N 1
ATOM 2327 C CA . TYR A 1 300 ? -15.686 -7.609 1.987 1.00 90.94 300 TYR A CA 1
ATOM 2328 C C . TYR A 1 300 ? -16.453 -7.504 0.661 1.00 90.94 300 TYR A C 1
ATOM 2330 O O . TYR A 1 300 ? -17.667 -7.656 0.625 1.00 90.94 300 TYR A O 1
ATOM 2338 N N . GLY A 1 301 ? -15.739 -7.286 -0.449 1.00 88.12 301 GLY A N 1
ATOM 2339 C CA . GLY A 1 301 ? -16.382 -7.152 -1.757 1.00 88.12 301 GLY A CA 1
ATOM 2340 C C . GLY A 1 301 ? -17.087 -8.426 -2.231 1.00 88.12 301 GLY A C 1
ATOM 2341 O O . GLY A 1 301 ? -18.110 -8.337 -2.899 1.00 88.12 301 GLY A O 1
ATOM 2342 N N . THR A 1 302 ? -16.551 -9.595 -1.870 1.00 85.75 302 THR A N 1
ATOM 2343 C CA . THR A 1 302 ? -17.143 -10.899 -2.203 1.00 85.75 302 THR A CA 1
ATOM 2344 C C . THR A 1 302 ? -18.406 -11.135 -1.393 1.00 85.75 302 THR A C 1
ATOM 2346 O O . THR A 1 302 ? -19.424 -11.467 -1.977 1.00 85.75 302 THR A O 1
ATOM 2349 N N . GLU A 1 303 ? -18.369 -10.892 -0.082 1.00 87.12 303 GLU A N 1
ATOM 2350 C CA . GLU A 1 303 ? -19.526 -11.058 0.802 1.00 87.12 303 GLU A CA 1
ATOM 2351 C C . GLU A 1 303 ? -20.677 -10.127 0.404 1.00 87.12 303 GLU A C 1
ATOM 2353 O O . GLU A 1 303 ? -21.817 -10.568 0.303 1.00 87.12 303 GLU A O 1
ATOM 2358 N N . LEU A 1 304 ? -20.391 -8.859 0.081 1.00 86.19 304 LEU A N 1
ATOM 2359 C CA . LEU A 1 304 ? -21.421 -7.937 -0.408 1.00 86.19 304 LEU A CA 1
ATOM 2360 C C . LEU A 1 304 ? -22.022 -8.385 -1.749 1.00 86.19 304 LEU A C 1
ATOM 2362 O O . LEU A 1 304 ? -23.231 -8.279 -1.944 1.00 86.19 304 LEU A O 1
ATOM 2366 N N . ALA A 1 305 ? -21.193 -8.885 -2.670 1.00 85.62 305 ALA A N 1
ATOM 2367 C CA . ALA A 1 305 ? -21.676 -9.412 -3.944 1.00 85.62 305 ALA A CA 1
ATOM 2368 C C . ALA A 1 305 ? -22.532 -10.674 -3.743 1.00 85.62 305 ALA A C 1
ATOM 2370 O O . ALA A 1 305 ? -23.602 -10.786 -4.338 1.00 85.62 305 ALA A O 1
ATOM 2371 N N . SER A 1 306 ? -22.100 -11.590 -2.871 1.00 84.06 306 SER A N 1
ATOM 2372 C CA . SER A 1 306 ? -22.846 -12.797 -2.495 1.00 84.06 306 SER A CA 1
ATOM 2373 C C . SER A 1 306 ? -24.172 -12.471 -1.805 1.00 84.06 306 SER A C 1
ATOM 2375 O O . SER A 1 306 ? -25.153 -13.177 -2.010 1.00 84.06 306 SER A O 1
ATOM 2377 N N . ALA A 1 307 ? -24.230 -11.374 -1.045 1.00 84.81 307 ALA A N 1
ATOM 2378 C CA . ALA A 1 307 ? -25.454 -10.854 -0.437 1.00 84.81 307 ALA A CA 1
ATOM 2379 C C . ALA A 1 307 ? -26.405 -10.168 -1.441 1.00 84.81 307 ALA A C 1
ATOM 2381 O O . ALA A 1 307 ? -27.452 -9.660 -1.043 1.00 84.81 307 ALA A O 1
ATOM 2382 N N . GLY A 1 308 ? -26.058 -10.129 -2.733 1.00 85.69 308 GLY A N 1
ATOM 2383 C CA . GLY A 1 308 ? -26.904 -9.564 -3.785 1.00 85.69 308 GLY A CA 1
ATOM 2384 C C . GLY A 1 308 ? -26.906 -8.036 -3.842 1.00 85.69 308 GLY A C 1
ATOM 2385 O O . GLY A 1 308 ? -27.824 -7.454 -4.419 1.00 85.69 308 GLY A O 1
ATOM 2386 N N . ILE A 1 309 ? -25.905 -7.367 -3.256 1.00 85.38 309 ILE A N 1
ATOM 2387 C CA . ILE A 1 309 ? -25.794 -5.907 -3.354 1.00 85.38 309 ILE A CA 1
ATOM 2388 C C . ILE A 1 309 ? -25.536 -5.500 -4.804 1.00 85.38 309 ILE A C 1
ATOM 2390 O O . ILE A 1 309 ? -24.674 -6.058 -5.486 1.00 85.38 309 ILE A O 1
ATOM 2394 N N . ASP A 1 310 ? -26.264 -4.473 -5.244 1.00 87.44 310 ASP A N 1
ATOM 2395 C CA . ASP A 1 310 ? -26.121 -3.894 -6.573 1.00 87.44 310 ASP A CA 1
ATOM 2396 C C . ASP A 1 310 ? -24.661 -3.507 -6.887 1.00 87.44 310 ASP A C 1
ATOM 2398 O O . ASP A 1 310 ? -23.937 -2.927 -6.069 1.00 87.44 310 ASP A O 1
ATOM 2402 N N . LEU A 1 311 ? -24.225 -3.810 -8.112 1.00 80.50 311 LEU A N 1
ATOM 2403 C CA . LEU A 1 311 ? -22.837 -3.634 -8.537 1.00 80.50 311 LEU A CA 1
ATOM 2404 C C . LEU A 1 311 ? -22.389 -2.164 -8.499 1.00 80.50 311 LEU A C 1
ATOM 2406 O O . LEU A 1 311 ? -21.205 -1.892 -8.270 1.00 80.50 311 LEU A O 1
ATOM 2410 N N . MET A 1 312 ? -23.299 -1.210 -8.717 1.00 80.06 312 MET A N 1
ATOM 2411 C CA . MET A 1 312 ? -22.975 0.215 -8.654 1.00 80.06 312 MET A CA 1
ATOM 2412 C C . MET A 1 312 ? -22.744 0.660 -7.213 1.00 80.06 312 MET A C 1
ATOM 2414 O O . MET A 1 312 ? -21.749 1.340 -6.950 1.00 80.06 312 MET A O 1
ATOM 2418 N N . VAL A 1 313 ? -23.574 0.193 -6.277 1.00 82.50 313 VAL A N 1
ATOM 2419 C CA . VAL A 1 313 ? -23.384 0.423 -4.835 1.00 82.50 313 VAL A CA 1
ATOM 2420 C C . VAL A 1 313 ? -22.073 -0.207 -4.359 1.00 82.50 313 VAL A C 1
ATOM 2422 O O . VAL A 1 313 ? -21.255 0.447 -3.708 1.00 82.50 313 VAL A O 1
ATOM 2425 N N . LEU A 1 314 ? -21.803 -1.452 -4.761 1.00 82.88 314 LEU A N 1
ATOM 2426 C CA . LEU A 1 314 ? -20.547 -2.137 -4.453 1.00 82.88 314 LEU A CA 1
ATOM 2427 C C . LEU A 1 314 ? -19.331 -1.353 -4.974 1.00 82.88 314 LEU A C 1
ATOM 2429 O O . LEU A 1 314 ? -18.328 -1.184 -4.272 1.00 82.88 314 LEU A O 1
ATOM 2433 N N . ARG A 1 315 ? -19.415 -0.833 -6.204 1.00 80.38 315 ARG A N 1
ATOM 2434 C CA . ARG A 1 315 ? -18.355 -0.034 -6.829 1.00 80.38 315 ARG A CA 1
ATOM 2435 C C . ARG A 1 315 ? -18.087 1.257 -6.066 1.00 80.38 315 ARG A C 1
ATOM 2437 O O . ARG A 1 315 ? -16.914 1.630 -5.939 1.00 80.38 315 ARG A O 1
ATOM 2444 N N . GLU A 1 316 ? -19.136 1.925 -5.601 1.00 82.94 316 GLU A N 1
ATOM 2445 C CA . GLU A 1 316 ? -19.046 3.149 -4.811 1.00 82.94 316 GLU A CA 1
ATOM 2446 C C . GLU A 1 316 ? -18.366 2.880 -3.466 1.00 82.94 316 GLU A C 1
ATOM 2448 O O . GLU A 1 316 ? -17.318 3.470 -3.192 1.00 82.94 316 GLU A O 1
ATOM 2453 N N . LEU A 1 317 ? -18.858 1.900 -2.700 1.00 84.06 317 LEU A N 1
ATOM 2454 C CA . LEU A 1 317 ? -18.305 1.503 -1.397 1.00 84.06 317 LEU A CA 1
ATOM 2455 C C . LEU A 1 317 ? -16.825 1.120 -1.494 1.00 84.06 317 LEU A C 1
ATOM 2457 O O . LEU A 1 317 ? -15.966 1.559 -0.717 1.00 84.06 317 LEU A O 1
ATOM 2461 N N . MET A 1 318 ? -16.484 0.342 -2.517 1.00 81.94 318 MET A N 1
ATOM 2462 C CA . MET A 1 318 ? -15.111 -0.070 -2.754 1.00 81.94 318 MET A CA 1
ATOM 2463 C C . MET A 1 318 ? -14.268 1.056 -3.389 1.00 81.94 318 MET A C 1
ATOM 2465 O O . MET A 1 318 ? -13.038 1.045 -3.290 1.00 81.94 318 MET A O 1
ATOM 2469 N N . GLY A 1 319 ? -14.855 2.058 -4.034 1.00 72.69 319 GLY A N 1
ATOM 2470 C CA . GLY A 1 319 ? -14.120 3.102 -4.750 1.00 72.69 319 GLY A CA 1
ATOM 2471 C C . GLY A 1 319 ? -13.293 2.539 -5.914 1.00 72.69 319 GLY A C 1
ATOM 2472 O O . GLY A 1 319 ? -12.086 2.803 -6.013 1.00 72.69 319 GLY A O 1
ATOM 2473 N N . HIS A 1 320 ? -13.900 1.694 -6.757 1.00 65.56 320 HIS A N 1
ATOM 2474 C CA . HIS A 1 320 ? -13.285 1.194 -7.995 1.00 65.56 320 HIS A CA 1
ATOM 2475 C C . HIS A 1 320 ? -13.468 2.206 -9.140 1.00 65.56 320 HIS A C 1
ATOM 2477 O O . HIS A 1 320 ? -14.565 2.412 -9.658 1.00 65.56 320 HIS A O 1
ATOM 2483 N N . VAL A 1 321 ? -12.364 2.819 -9.584 1.00 44.31 321 VAL A N 1
ATOM 2484 C CA . VAL A 1 321 ? -12.359 3.780 -10.706 1.00 44.31 321 VAL A CA 1
ATOM 2485 C C . VAL A 1 321 ? -12.328 3.078 -12.080 1.00 44.31 321 VAL A C 1
ATOM 2487 O O . VAL A 1 321 ? -12.535 3.731 -13.097 1.00 44.31 321 VAL A O 1
ATOM 2490 N N . SER A 1 322 ? -12.163 1.750 -12.156 1.00 34.47 322 SER A N 1
ATOM 2491 C CA . SER A 1 322 ? -12.136 1.022 -13.439 1.00 34.47 322 SER A CA 1
ATOM 2492 C C . SER A 1 322 ? -12.842 -0.344 -13.341 1.00 34.47 322 SER A C 1
ATOM 2494 O O . SER A 1 322 ? -12.551 -1.080 -12.398 1.00 34.47 322 SER A O 1
ATOM 2496 N N . PRO A 1 323 ? -13.737 -0.693 -14.287 1.00 31.88 323 PRO A N 1
ATOM 2497 C CA . PRO A 1 323 ? -14.641 -1.852 -14.202 1.00 31.88 323 PRO A CA 1
ATOM 2498 C C . PRO A 1 323 ? -14.022 -3.238 -14.492 1.00 31.88 323 PRO A C 1
ATOM 2500 O O . PRO A 1 323 ? -14.743 -4.222 -14.536 1.00 31.88 323 PRO A O 1
ATOM 2503 N N . GLU A 1 324 ? -12.707 -3.379 -14.678 1.00 29.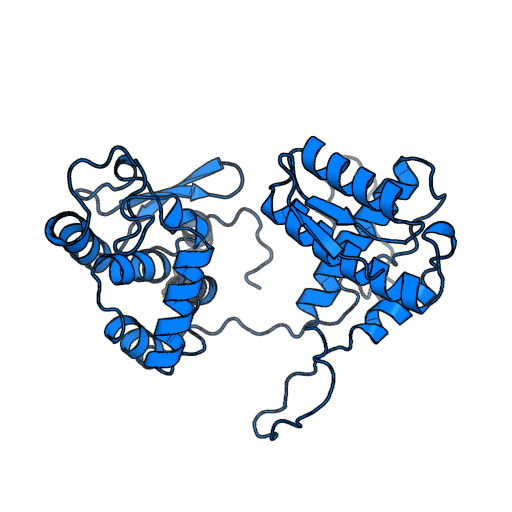78 324 GLU A N 1
ATOM 2504 C CA . GLU A 1 324 ? -12.136 -4.599 -15.292 1.00 29.78 324 GLU A CA 1
ATOM 2505 C C . GLU A 1 324 ? -11.464 -5.597 -14.324 1.00 29.78 324 GLU A C 1
ATOM 2507 O O . GLU A 1 324 ? -10.677 -6.430 -14.762 1.00 29.78 324 GLU A O 1
ATOM 2512 N N . THR A 1 325 ? -11.702 -5.538 -13.007 1.00 28.80 325 THR A N 1
ATOM 2513 C CA . THR A 1 325 ? -11.076 -6.507 -12.062 1.00 28.80 325 THR A CA 1
ATOM 2514 C C . THR A 1 325 ? -12.057 -7.469 -11.383 1.00 28.80 325 THR A C 1
ATOM 2516 O O . THR A 1 325 ? -11.630 -8.229 -10.522 1.00 28.80 325 THR A O 1
ATOM 2519 N N . THR A 1 326 ? -13.329 -7.496 -11.791 1.00 27.44 326 THR A N 1
ATOM 2520 C CA . THR A 1 326 ? -14.360 -8.343 -11.154 1.00 27.44 326 THR A CA 1
ATOM 2521 C C . THR A 1 326 ? -15.093 -9.264 -12.145 1.00 27.44 326 THR A C 1
ATOM 2523 O O . THR A 1 326 ? -16.259 -9.571 -11.949 1.00 27.44 326 THR A O 1
ATOM 2526 N N . ALA A 1 327 ? -14.430 -9.727 -13.211 1.00 24.81 327 ALA A N 1
ATOM 2527 C CA . ALA A 1 327 ? -14.962 -10.771 -14.099 1.00 24.81 327 ALA A CA 1
ATOM 2528 C C . ALA A 1 327 ? -13.854 -11.690 -14.636 1.00 24.81 327 ALA A C 1
ATOM 2530 O O . ALA A 1 327 ? -12.751 -11.178 -14.961 1.00 24.81 327 ALA A O 1
#

Nearest PDB structures (foldseek):
  1a0p-assembly1_A  TM=5.020E-01  e=3.486E-11  Escherichia coli
  5hxy-assembly2_B  TM=5.682E-01  e=7.763E-10  Thermoplasma acidophilum DSM 1728
  5hxy-assembly3_C  TM=5.596E-01  e=2.422E-09  Thermoplasma acidophilum DSM 1728
  5vfz-assembly1_A  TM=5.011E-01  e=1.444E-09  Brujitavirus brujita
  5dcf-assembly1_A  TM=7.555E-01  e=7.161E-07  Escherichia coli CFT073